Protein AF-A0A431M8S5-F1 (afdb_monomer_lite)

pLDDT: mean 89.61, std 10.54, range [41.19, 98.5]

Secondary structure (DSSP, 8-state):
--EEEEEEBSSHHHHHHHHHHHHHH-TTEE---EEEEEEEESS----------EEEEEEEEEEEETTTTEEEEEEEEE-TTGGGT-B-TT--S----EEEEEESS-HHHHHHHHHHHTTS---S-EEB---EEPPPPEEGGG-HHHHHTHHHHHHHHTS---HHHHHHS-HHHHHHHHHHHHHHHIIIII---

Foldseek 3Di:
DFWWKWWAFPPPLVQLLLQLLLCLLPVQWGFTWTWTQDIRDPDDDDDPDQDKWKKWFPFKDFDDDPVVLWLWIWGWIDTPPSVVRHYYPVDPDDDTTTGTSDTDNDNVLSVLLRVLLRVADPGFITMIGIIDITDDIDGSVVPPPCVVCQVSLCVQQVHRDDSVNSVPDDSVVSSVSNSSSSVSCRVPTVPDD

Radius of gyration: 16.21 Å; chains: 1; bounding box: 46×35×42 Å

Structure (mmCIF, N/CA/C/O backbone):
data_AF-A0A431M8S5-F1
#
_entry.id   AF-A0A431M8S5-F1
#
loop_
_atom_site.group_PDB
_atom_site.id
_atom_site.type_symbol
_atom_site.label_atom_id
_atom_site.label_alt_id
_atom_site.label_comp_id
_atom_site.label_asym_id
_atom_site.label_entity_id
_atom_site.label_seq_id
_atom_site.pdbx_PDB_ins_code
_atom_site.Cartn_x
_atom_site.Cartn_y
_atom_site.Cartn_z
_atom_site.occupancy
_atom_site.B_iso_or_equiv
_atom_site.auth_seq_id
_atom_site.auth_comp_id
_atom_site.auth_asym_id
_atom_site.auth_atom_id
_atom_site.pdbx_PDB_model_num
ATOM 1 N N . MET A 1 1 ? 23.483 3.064 -2.929 1.00 72.06 1 MET A N 1
ATOM 2 C CA . MET A 1 1 ? 22.010 3.184 -2.830 1.00 72.06 1 MET A CA 1
ATOM 3 C C . MET A 1 1 ? 21.397 2.078 -3.677 1.00 72.06 1 MET A C 1
ATOM 5 O O . MET A 1 1 ? 21.967 1.792 -4.720 1.00 72.06 1 MET A O 1
ATOM 9 N N . ARG A 1 2 ? 20.329 1.410 -3.225 1.00 87.31 2 ARG A N 1
ATOM 10 C CA . ARG A 1 2 ? 19.612 0.412 -4.040 1.00 87.31 2 ARG A CA 1
ATOM 11 C C . ARG A 1 2 ? 18.381 1.080 -4.640 1.00 87.31 2 ARG A C 1
ATOM 13 O O . ARG A 1 2 ? 17.568 1.605 -3.886 1.00 87.31 2 ARG A O 1
ATOM 20 N N . ILE A 1 3 ? 18.276 1.066 -5.961 1.00 90.25 3 ILE A N 1
ATOM 21 C CA . ILE A 1 3 ? 17.199 1.713 -6.711 1.00 90.25 3 ILE A CA 1
ATOM 22 C C . ILE A 1 3 ? 16.188 0.651 -7.125 1.00 90.25 3 ILE A C 1
ATOM 24 O O . ILE A 1 3 ? 16.559 -0.426 -7.596 1.00 90.25 3 ILE A O 1
ATOM 28 N N . PHE A 1 4 ? 14.910 0.955 -6.941 1.00 92.88 4 PHE A N 1
ATOM 29 C CA . PHE A 1 4 ? 13.805 0.087 -7.323 1.00 92.88 4 PHE A CA 1
ATOM 30 C C . PHE A 1 4 ? 12.861 0.848 -8.237 1.00 92.88 4 PHE A C 1
ATOM 32 O O . PHE A 1 4 ? 12.695 2.055 -8.092 1.00 92.88 4 PHE A O 1
ATOM 39 N N . TYR A 1 5 ? 12.206 0.121 -9.134 1.00 94.19 5 TYR A N 1
ATOM 40 C CA . TYR A 1 5 ? 11.165 0.668 -9.993 1.00 94.19 5 TYR A CA 1
ATOM 41 C C . TYR A 1 5 ? 9.856 -0.059 -9.743 1.00 94.19 5 TYR A C 1
ATOM 43 O O . TYR A 1 5 ? 9.836 -1.270 -9.482 1.00 94.19 5 TYR A O 1
ATOM 51 N N . GLY A 1 6 ? 8.768 0.694 -9.793 1.00 95.56 6 GLY A N 1
ATOM 52 C CA . GLY A 1 6 ? 7.461 0.216 -9.398 1.00 95.56 6 GLY A CA 1
ATOM 53 C C . GLY A 1 6 ? 6.325 0.927 -10.105 1.00 95.56 6 GLY A C 1
ATOM 54 O O . GLY A 1 6 ? 6.521 1.884 -10.850 1.00 95.56 6 GLY A O 1
ATOM 55 N N . LEU A 1 7 ? 5.134 0.414 -9.839 1.00 96.69 7 LEU A N 1
ATOM 56 C CA . LEU A 1 7 ? 3.869 0.958 -10.299 1.00 96.69 7 LEU A CA 1
ATOM 57 C C . LEU A 1 7 ? 3.123 1.535 -9.095 1.00 96.69 7 LEU A C 1
ATOM 59 O O . LEU A 1 7 ? 2.991 0.846 -8.076 1.00 96.69 7 LEU A O 1
ATOM 63 N N . TYR A 1 8 ? 2.625 2.763 -9.214 1.00 96.25 8 TYR A N 1
ATOM 64 C CA . TYR A 1 8 ? 1.681 3.342 -8.258 1.00 96.25 8 TYR A CA 1
ATOM 65 C C . TYR A 1 8 ? 0.246 3.176 -8.757 1.00 96.25 8 TYR A C 1
ATOM 67 O O . TYR A 1 8 ? 0.003 2.883 -9.928 1.00 96.25 8 TYR A O 1
ATOM 75 N N . VAL A 1 9 ? -0.716 3.377 -7.860 1.00 96.88 9 VAL A N 1
ATOM 76 C CA . VAL A 1 9 ? -2.133 3.497 -8.215 1.00 96.88 9 VAL A CA 1
ATOM 77 C C . VAL A 1 9 ? -2.374 4.871 -8.843 1.00 96.88 9 VAL A C 1
ATOM 79 O O . VAL A 1 9 ? -1.973 5.880 -8.268 1.00 96.88 9 VAL A O 1
ATOM 82 N N . GLN A 1 10 ? -3.022 4.917 -10.010 1.00 96.69 10 GLN A N 1
ATOM 83 C CA . GLN A 1 10 ? -3.285 6.173 -10.722 1.00 96.69 10 GLN A CA 1
ATOM 84 C C . GLN A 1 10 ? -4.398 7.003 -10.068 1.00 96.69 10 GLN A C 1
ATOM 86 O O . GLN A 1 10 ? -4.308 8.225 -10.028 1.00 96.69 10 GLN A O 1
ATOM 91 N N . ASN A 1 11 ? -5.458 6.358 -9.565 1.00 96.31 11 ASN A N 1
ATOM 92 C CA . ASN A 1 11 ? -6.542 7.064 -8.883 1.00 96.31 11 ASN A CA 1
ATOM 93 C C . ASN A 1 11 ? -6.028 7.647 -7.559 1.00 96.31 11 ASN A C 1
ATOM 95 O O . ASN A 1 11 ? -5.704 6.894 -6.643 1.00 96.31 11 ASN A O 1
ATOM 99 N N . GLU A 1 12 ? -5.976 8.974 -7.454 1.00 93.94 12 GLU A N 1
ATOM 100 C CA . GLU A 1 12 ? -5.363 9.669 -6.316 1.00 93.94 12 GLU A CA 1
ATOM 101 C C . GLU A 1 12 ? -6.030 9.333 -4.981 1.00 93.94 12 GLU A C 1
ATOM 103 O O . GLU A 1 12 ? -5.341 9.097 -3.991 1.00 93.94 12 GLU A O 1
ATOM 108 N N . LYS A 1 13 ? -7.363 9.236 -4.951 1.00 95.25 13 LYS A N 1
ATOM 109 C CA . LYS A 1 13 ? -8.110 8.955 -3.718 1.00 95.25 13 LYS A CA 1
ATOM 110 C C . LYS A 1 13 ? -7.890 7.522 -3.231 1.00 95.25 13 LYS A C 1
ATOM 112 O O . LYS A 1 13 ? -7.713 7.292 -2.037 1.00 95.25 13 LYS A O 1
ATOM 117 N N . LEU A 1 14 ? -7.844 6.561 -4.153 1.00 96.81 14 LEU A N 1
ATOM 118 C CA . LEU A 1 14 ? -7.507 5.173 -3.841 1.00 96.81 14 LEU A CA 1
ATOM 119 C C . LEU A 1 14 ? -6.034 5.024 -3.434 1.00 96.81 14 LEU A C 1
ATOM 121 O O . LEU A 1 14 ? -5.730 4.309 -2.481 1.00 96.81 14 LEU A O 1
ATOM 125 N N . ALA A 1 15 ? -5.125 5.717 -4.126 1.00 95.56 15 ALA A N 1
ATOM 126 C CA . ALA A 1 15 ? -3.710 5.747 -3.775 1.00 95.56 15 ALA A CA 1
ATOM 127 C C . ALA A 1 15 ? -3.518 6.290 -2.352 1.00 95.56 15 ALA A C 1
ATOM 129 O O . ALA A 1 15 ? -2.866 5.641 -1.538 1.00 95.56 15 ALA A O 1
ATOM 130 N N . ALA A 1 16 ? -4.175 7.405 -2.021 1.00 94.50 16 ALA A N 1
ATOM 131 C CA . ALA A 1 16 ? -4.172 7.980 -0.682 1.00 94.50 16 ALA A CA 1
ATOM 132 C C . ALA A 1 16 ? -4.730 7.002 0.367 1.00 94.50 16 ALA A C 1
ATOM 134 O O . ALA A 1 16 ? -4.147 6.853 1.438 1.00 94.50 16 ALA A O 1
ATOM 135 N N . ALA A 1 17 ? -5.808 6.272 0.065 1.00 96.81 17 ALA A N 1
ATOM 136 C CA . ALA A 1 17 ? -6.324 5.246 0.971 1.00 96.81 17 ALA A CA 1
ATOM 137 C C . ALA A 1 17 ? -5.286 4.138 1.241 1.00 96.81 17 ALA A C 1
ATOM 139 O O . ALA A 1 17 ? -5.078 3.738 2.387 1.00 96.81 17 ALA A O 1
ATOM 140 N N . PHE A 1 18 ? -4.581 3.666 0.211 1.00 96.94 18 PHE A N 1
ATOM 141 C CA . PHE A 1 18 ? -3.541 2.643 0.366 1.00 96.94 18 PHE A CA 1
ATOM 142 C C . PHE A 1 18 ? -2.313 3.166 1.126 1.00 96.94 18 PHE A C 1
ATOM 144 O O . PHE A 1 18 ? -1.761 2.457 1.975 1.00 96.94 18 PHE A O 1
ATOM 151 N N . ASP A 1 19 ? -1.910 4.408 0.860 1.00 94.12 19 ASP A N 1
ATOM 152 C CA . ASP A 1 19 ? -0.836 5.107 1.569 1.00 94.12 19 ASP A CA 1
ATOM 153 C C . ASP A 1 19 ? -1.177 5.257 3.055 1.00 94.12 19 ASP A C 1
ATOM 155 O O . ASP A 1 19 ? -0.345 4.988 3.927 1.00 94.12 19 ASP A O 1
ATOM 159 N N . LEU A 1 20 ? -2.431 5.594 3.354 1.00 94.19 20 LEU A N 1
ATOM 160 C CA . LEU A 1 20 ? -2.928 5.746 4.712 1.00 94.19 20 LEU A CA 1
ATOM 161 C C . LEU A 1 20 ? -2.966 4.414 5.469 1.00 94.19 20 LEU A C 1
ATOM 163 O O . LEU A 1 20 ? -2.531 4.369 6.618 1.00 94.19 20 LEU A O 1
ATOM 167 N N . ILE A 1 21 ? -3.393 3.310 4.840 1.00 96.62 21 ILE A N 1
ATOM 168 C CA . ILE A 1 21 ? -3.311 1.969 5.455 1.00 96.62 21 ILE A CA 1
ATOM 169 C C . ILE A 1 21 ? -1.861 1.645 5.831 1.00 96.62 21 ILE A C 1
ATOM 171 O O . ILE A 1 21 ? -1.600 1.207 6.955 1.00 96.62 21 ILE A O 1
ATOM 175 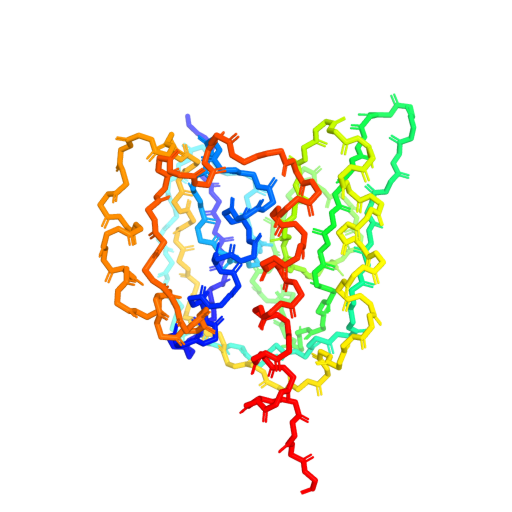N N . ARG A 1 22 ? -0.909 1.896 4.921 1.00 94.25 22 ARG A N 1
ATOM 176 C CA . ARG A 1 22 ? 0.525 1.690 5.187 1.00 94.25 22 ARG A CA 1
ATOM 177 C C . ARG A 1 22 ? 1.010 2.529 6.356 1.00 94.25 22 ARG A C 1
ATOM 179 O O . ARG A 1 22 ? 1.675 2.008 7.250 1.00 94.25 22 ARG A O 1
ATOM 186 N N . PHE A 1 23 ? 0.660 3.810 6.365 1.00 92.00 23 PHE A N 1
ATOM 187 C CA . PHE A 1 23 ? 1.060 4.733 7.416 1.00 92.00 23 PHE A CA 1
ATOM 188 C C . PHE A 1 23 ? 0.484 4.339 8.785 1.00 92.00 23 PHE A C 1
ATOM 190 O O . PHE A 1 23 ? 1.205 4.304 9.778 1.00 92.00 23 PHE A O 1
ATOM 197 N N . LEU A 1 24 ? -0.795 3.962 8.850 1.00 93.94 24 LEU A N 1
ATOM 198 C CA . LEU A 1 24 ? -1.428 3.489 10.085 1.00 93.94 24 LEU A CA 1
ATOM 199 C C . LEU A 1 24 ? -0.803 2.178 10.589 1.00 93.94 24 LEU A C 1
ATOM 201 O O . LEU A 1 24 ? -0.707 1.956 11.801 1.00 93.94 24 LEU A O 1
ATOM 205 N N . ALA A 1 25 ? -0.348 1.310 9.684 1.00 94.38 25 ALA A N 1
ATOM 206 C CA . ALA A 1 25 ? 0.353 0.089 10.053 1.00 94.38 25 ALA A CA 1
ATOM 207 C C . ALA A 1 25 ? 1.774 0.380 10.576 1.00 94.38 25 ALA A C 1
ATOM 209 O O . ALA A 1 25 ? 2.172 -0.154 11.615 1.00 94.38 25 ALA A O 1
ATOM 210 N N . GLU A 1 26 ? 2.528 1.270 9.931 1.00 90.19 26 GLU A N 1
ATOM 211 C CA . GLU A 1 26 ? 3.920 1.578 10.275 1.00 90.19 26 GLU A CA 1
ATOM 212 C C . GLU A 1 26 ? 4.196 3.098 10.298 1.00 90.19 26 GLU A C 1
ATOM 214 O O . GLU A 1 26 ? 4.878 3.620 9.421 1.00 90.19 26 GLU A O 1
ATOM 219 N N . PRO A 1 27 ? 3.751 3.840 11.330 1.00 88.88 27 PRO A N 1
ATOM 220 C CA . PRO A 1 27 ? 3.763 5.307 11.301 1.00 88.88 27 PRO A CA 1
ATOM 221 C C . PRO A 1 27 ? 5.138 5.944 11.493 1.00 88.88 27 PRO A C 1
ATOM 223 O O . PRO A 1 27 ? 5.249 7.161 11.473 1.00 88.88 27 PRO A O 1
ATOM 226 N N . ASN A 1 28 ? 6.190 5.150 11.697 1.00 83.12 28 ASN A N 1
ATOM 227 C CA . ASN A 1 28 ? 7.560 5.660 11.787 1.00 83.12 28 ASN A CA 1
ATOM 228 C C . ASN A 1 28 ? 8.181 5.898 10.407 1.00 83.12 28 ASN A C 1
ATOM 230 O O . ASN A 1 28 ? 9.173 6.622 10.292 1.00 83.12 28 ASN A O 1
ATOM 234 N N . PHE A 1 29 ? 7.606 5.298 9.365 1.00 78.19 29 PHE A N 1
ATOM 235 C CA . PHE A 1 29 ? 8.104 5.384 8.005 1.00 78.19 29 PHE A CA 1
ATOM 236 C C . PHE A 1 29 ? 6.966 5.739 7.064 1.00 78.19 29 PHE A C 1
ATOM 238 O O . PHE A 1 29 ? 5.860 5.219 7.179 1.00 78.19 29 PHE A O 1
ATOM 245 N N . PHE A 1 30 ? 7.258 6.590 6.089 1.00 80.62 30 PHE A N 1
ATOM 246 C CA . PHE A 1 30 ? 6.341 6.822 4.989 1.00 80.62 30 PHE A CA 1
ATOM 247 C C . PHE A 1 30 ? 6.979 6.380 3.683 1.00 80.62 30 PHE A C 1
ATOM 249 O O . PHE A 1 30 ? 8.155 6.632 3.407 1.00 80.62 30 PHE A O 1
ATOM 256 N N . ARG A 1 31 ? 6.182 5.660 2.900 1.00 84.62 31 ARG A N 1
ATOM 257 C CA . ARG A 1 31 ? 6.475 5.298 1.520 1.00 84.62 31 ARG A CA 1
ATOM 258 C C . ARG A 1 31 ? 5.152 4.955 0.868 1.00 84.62 31 ARG A C 1
ATOM 260 O O . ARG A 1 31 ? 4.478 4.042 1.362 1.00 84.62 31 ARG A O 1
ATOM 267 N N . ARG A 1 32 ? 4.836 5.635 -0.233 1.00 90.94 32 ARG A N 1
ATOM 268 C CA . ARG A 1 32 ? 3.627 5.369 -1.013 1.00 90.94 32 ARG A CA 1
ATOM 269 C C . ARG A 1 32 ? 3.480 3.886 -1.341 1.00 90.94 32 ARG A C 1
ATOM 271 O O . ARG A 1 32 ? 4.468 3.175 -1.554 1.00 90.94 32 ARG A O 1
ATOM 278 N N . ALA A 1 33 ? 2.252 3.409 -1.338 1.00 94.75 33 ALA A N 1
ATOM 279 C CA . ALA A 1 33 ? 1.839 2.080 -1.716 1.00 94.75 33 ALA A CA 1
ATOM 280 C C . ALA A 1 33 ? 2.133 1.860 -3.197 1.00 94.75 33 ALA A C 1
ATOM 282 O O . ALA A 1 33 ? 1.683 2.605 -4.062 1.00 94.75 33 ALA A O 1
ATOM 283 N N . HIS A 1 34 ? 2.912 0.829 -3.489 1.00 96.75 34 HIS A N 1
ATOM 284 C CA . HIS A 1 34 ? 3.369 0.537 -4.838 1.00 96.75 34 HIS A CA 1
ATOM 285 C C . HIS A 1 34 ? 3.525 -0.962 -5.027 1.00 96.75 34 HIS A C 1
ATOM 287 O O . HIS A 1 34 ? 3.654 -1.724 -4.064 1.00 96.75 34 HIS A O 1
ATOM 293 N N . ILE A 1 35 ? 3.597 -1.359 -6.291 1.00 97.06 35 ILE A N 1
ATOM 294 C CA . ILE A 1 35 ? 4.031 -2.684 -6.709 1.00 97.06 35 ILE A CA 1
ATOM 295 C C . ILE A 1 35 ? 5.465 -2.545 -7.188 1.00 97.06 35 ILE A C 1
ATOM 297 O O . ILE A 1 35 ? 5.724 -1.902 -8.200 1.00 97.06 35 ILE A O 1
ATOM 301 N N . THR A 1 36 ? 6.421 -3.131 -6.468 1.00 95.31 36 THR A N 1
ATOM 302 C CA . THR A 1 36 ? 7.806 -3.173 -6.957 1.00 95.31 36 THR A CA 1
ATOM 303 C C . THR A 1 36 ? 7.876 -4.169 -8.108 1.00 95.31 36 THR A C 1
ATOM 305 O O . THR A 1 36 ? 7.539 -5.338 -7.912 1.00 95.31 36 THR A O 1
ATOM 308 N N . VAL A 1 37 ? 8.354 -3.743 -9.276 1.00 94.19 37 VAL A N 1
ATOM 309 C CA . VAL A 1 37 ? 8.485 -4.604 -10.466 1.00 94.19 37 VAL A CA 1
ATOM 310 C C . VAL A 1 37 ? 9.939 -4.880 -10.828 1.00 94.19 37 VAL A C 1
ATOM 312 O O . VAL A 1 37 ? 10.238 -5.961 -11.335 1.00 94.19 37 VAL A O 1
ATOM 315 N N . ARG A 1 38 ? 10.863 -3.958 -10.511 1.00 92.56 38 ARG A N 1
ATOM 316 C CA . ARG A 1 38 ? 12.287 -4.136 -10.816 1.00 92.56 38 ARG A CA 1
ATOM 317 C C . ARG A 1 38 ? 13.236 -3.664 -9.730 1.00 92.56 38 ARG A C 1
ATOM 319 O O . ARG A 1 38 ? 12.943 -2.713 -9.006 1.00 92.56 38 ARG A O 1
ATOM 326 N N . GLY A 1 39 ? 14.415 -4.273 -9.725 1.00 91.50 39 GLY A N 1
ATOM 327 C CA . GLY A 1 39 ? 15.537 -3.939 -8.857 1.00 91.50 39 GLY A CA 1
ATOM 328 C C . GLY A 1 39 ? 15.891 -5.077 -7.893 1.00 91.50 39 GLY A C 1
ATOM 329 O O . GLY A 1 39 ? 15.251 -6.130 -7.923 1.00 91.50 39 GLY A O 1
ATOM 330 N N . PRO A 1 40 ? 16.888 -4.860 -7.024 1.00 92.06 40 PRO A N 1
ATOM 331 C CA . PRO A 1 40 ? 17.626 -3.604 -6.857 1.00 92.06 40 PRO A CA 1
ATOM 332 C C . PRO A 1 40 ? 18.619 -3.314 -7.996 1.00 92.06 40 PRO A C 1
ATOM 334 O O . PRO A 1 40 ? 19.248 -4.221 -8.526 1.00 92.06 40 PRO A O 1
ATOM 337 N N . TYR A 1 41 ? 18.805 -2.033 -8.323 1.00 90.44 41 TYR A N 1
ATOM 338 C CA . TYR A 1 41 ? 19.882 -1.539 -9.190 1.00 90.44 41 TYR A CA 1
ATOM 339 C C . TYR A 1 41 ? 20.860 -0.663 -8.409 1.00 90.44 41 TYR A C 1
ATOM 341 O O . TYR A 1 41 ? 20.493 -0.041 -7.408 1.00 90.44 41 TYR A O 1
ATOM 349 N N . THR A 1 42 ? 22.107 -0.602 -8.872 1.00 90.06 42 THR A N 1
ATOM 350 C CA . THR A 1 42 ? 23.143 0.292 -8.331 1.00 90.06 42 THR A CA 1
ATOM 351 C C . THR A 1 42 ? 23.152 1.659 -9.011 1.00 90.06 42 THR A C 1
ATOM 353 O O . THR A 1 42 ? 23.568 2.635 -8.388 1.00 90.06 42 THR A O 1
ATOM 356 N N . THR A 1 43 ? 22.664 1.742 -10.251 1.00 88.69 43 THR A N 1
ATOM 357 C CA . THR A 1 43 ? 22.549 2.967 -11.050 1.00 88.69 43 THR A CA 1
ATOM 358 C C . THR A 1 43 ? 21.114 3.166 -11.550 1.00 88.69 43 THR A C 1
ATOM 360 O O . THR A 1 43 ? 20.418 2.176 -11.804 1.00 88.69 43 THR A O 1
ATOM 363 N N . PRO A 1 44 ? 20.641 4.422 -11.685 1.00 87.69 44 PRO A N 1
ATOM 364 C CA . PRO A 1 44 ? 19.349 4.695 -12.298 1.00 87.69 44 PRO A CA 1
ATOM 365 C C . PRO A 1 44 ? 19.317 4.189 -13.741 1.00 87.69 44 PRO A C 1
ATOM 367 O O . PRO A 1 44 ? 20.297 4.295 -14.478 1.00 87.69 44 PRO A O 1
ATOM 370 N N . LEU A 1 45 ? 18.173 3.656 -14.144 1.00 86.81 45 LEU A N 1
ATOM 371 C CA . LEU A 1 45 ? 17.889 3.248 -15.509 1.00 86.81 45 LEU A CA 1
ATOM 372 C C . LEU A 1 45 ? 17.090 4.340 -16.214 1.00 86.81 45 LEU A C 1
ATOM 374 O O . LEU A 1 45 ? 16.147 4.890 -15.651 1.00 86.81 45 LEU A O 1
ATOM 378 N N . THR A 1 46 ? 17.418 4.597 -17.477 1.00 84.56 46 THR A N 1
ATOM 379 C CA . THR A 1 46 ? 16.555 5.377 -18.364 1.00 84.56 46 THR A CA 1
ATOM 380 C C . THR A 1 46 ? 15.349 4.520 -18.731 1.00 84.56 46 THR A C 1
ATOM 382 O O . THR A 1 46 ? 15.477 3.527 -19.449 1.00 84.56 46 THR A O 1
ATOM 385 N N . ILE A 1 47 ? 14.179 4.863 -18.197 1.00 79.75 47 ILE A N 1
ATOM 386 C CA . ILE A 1 47 ? 12.929 4.165 -18.497 1.00 79.75 47 ILE A CA 1
ATOM 387 C C 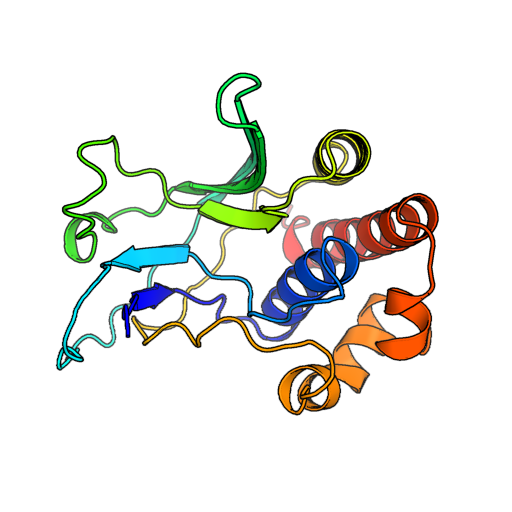. ILE A 1 47 ? 12.155 4.990 -19.515 1.00 79.75 47 ILE A C 1
ATOM 389 O O . IL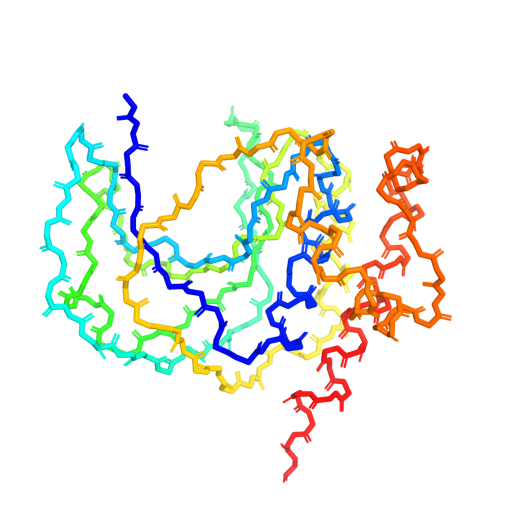E A 1 47 ? 11.582 6.016 -19.181 1.00 79.75 47 ILE A O 1
ATOM 393 N N . ASN A 1 48 ? 12.135 4.514 -20.758 1.00 68.62 48 ASN A N 1
ATOM 394 C CA . ASN A 1 48 ? 11.357 5.102 -21.849 1.00 68.62 48 ASN A CA 1
ATOM 395 C C . ASN A 1 48 ? 10.050 4.325 -22.048 1.00 68.62 48 ASN A C 1
ATOM 397 O O . ASN A 1 48 ? 9.757 3.878 -23.154 1.00 68.62 48 ASN A O 1
ATOM 401 N N . SER A 1 49 ? 9.312 4.073 -20.967 1.00 72.81 49 SER A N 1
ATOM 402 C CA . SER A 1 49 ? 8.049 3.343 -21.039 1.00 72.81 49 SER A CA 1
ATOM 403 C C . SER A 1 49 ? 6.939 4.156 -20.398 1.00 72.81 49 SER A C 1
ATOM 405 O O . SER A 1 49 ? 6.910 4.304 -19.182 1.00 72.81 49 SER A O 1
ATOM 407 N N . SER A 1 50 ? 6.014 4.623 -21.235 1.00 85.81 50 SER A N 1
ATOM 408 C CA . SER A 1 50 ? 4.718 5.174 -20.828 1.00 85.81 50 SER A CA 1
ATOM 409 C C . SER A 1 50 ? 3.663 4.071 -20.654 1.00 85.81 50 SER A C 1
ATOM 411 O O . SER A 1 50 ? 2.460 4.328 -20.720 1.00 85.81 50 SER A O 1
ATOM 413 N N . GLU A 1 51 ? 4.097 2.812 -20.546 1.00 90.19 51 GLU A N 1
ATOM 414 C CA . GLU A 1 51 ? 3.206 1.669 -20.403 1.00 90.19 51 GLU A CA 1
ATOM 415 C C . GLU A 1 51 ? 2.538 1.699 -19.029 1.00 90.19 51 GLU A C 1
ATOM 417 O O . GLU A 1 51 ? 3.193 1.818 -17.993 1.00 90.19 51 GLU A O 1
ATOM 422 N N . THR A 1 52 ? 1.217 1.561 -19.035 1.00 96.06 52 THR A N 1
ATOM 423 C CA . THR A 1 52 ? 0.398 1.433 -17.833 1.00 96.06 52 THR A CA 1
ATOM 424 C C . THR A 1 52 ? -0.279 0.070 -17.841 1.00 96.06 52 THR A C 1
ATOM 426 O O . THR A 1 52 ? -0.476 -0.539 -18.895 1.00 96.06 52 THR A O 1
ATOM 429 N N . PHE A 1 53 ? -0.639 -0.418 -16.660 1.00 97.38 53 PHE A N 1
ATOM 430 C CA . PHE A 1 53 ? -1.198 -1.747 -16.483 1.00 97.38 53 PHE A CA 1
ATOM 431 C C . PHE A 1 53 ? -2.514 -1.676 -15.721 1.00 97.38 53 PHE A C 1
ATOM 433 O O . PHE A 1 53 ? -2.666 -0.901 -14.774 1.00 97.38 53 PHE A O 1
ATOM 440 N N . THR A 1 54 ? -3.443 -2.554 -16.083 1.00 98.19 54 THR A N 1
ATOM 441 C CA . THR A 1 54 ? -4.588 -2.849 -15.226 1.00 98.19 54 THR A CA 1
ATOM 442 C C . THR A 1 54 ? -4.165 -3.873 -14.178 1.00 98.19 54 THR A C 1
ATOM 444 O O . THR A 1 54 ? -3.755 -4.991 -14.492 1.00 98.19 54 THR A O 1
ATOM 447 N N . ILE A 1 55 ? -4.255 -3.472 -12.919 1.00 98.25 55 ILE A N 1
ATOM 448 C CA . ILE A 1 55 ? -3.999 -4.283 -11.739 1.00 98.25 55 ILE A CA 1
ATOM 449 C C . ILE A 1 55 ? -5.326 -4.914 -11.315 1.00 98.25 55 ILE A C 1
ATOM 451 O O . ILE A 1 55 ? -6.314 -4.212 -11.106 1.00 98.25 55 ILE A O 1
ATOM 455 N N . TYR A 1 56 ? -5.331 -6.235 -11.145 1.00 97.75 56 TYR A N 1
ATOM 456 C CA . TYR A 1 56 ? -6.457 -7.005 -10.623 1.00 97.75 56 TYR A CA 1
ATOM 457 C C . TYR A 1 56 ? -6.110 -7.546 -9.234 1.00 97.75 56 TYR A C 1
ATOM 459 O O . TYR A 1 56 ? -5.503 -8.616 -9.122 1.00 97.75 56 TYR A O 1
ATOM 467 N N . PRO A 1 57 ? -6.467 -6.836 -8.157 1.00 97.25 57 PRO A N 1
ATOM 468 C CA . PRO A 1 57 ? -6.388 -7.369 -6.811 1.00 97.25 57 PRO A CA 1
ATOM 469 C C . PRO A 1 57 ? -7.132 -8.703 -6.671 1.00 97.25 57 PRO A C 1
ATOM 471 O O . PRO A 1 57 ? -8.210 -8.908 -7.229 1.00 97.25 57 PRO A O 1
ATOM 474 N N . LYS A 1 58 ? -6.555 -9.611 -5.888 1.00 97.06 58 LYS A N 1
ATOM 475 C CA . LYS A 1 58 ? -7.072 -10.961 -5.609 1.00 97.06 58 LYS A CA 1
ATOM 476 C C . LYS A 1 58 ? -7.379 -11.183 -4.130 1.00 97.06 58 LYS A C 1
ATOM 478 O O . LYS A 1 58 ? -7.623 -12.314 -3.722 1.00 97.06 58 LYS A O 1
ATOM 483 N N . GLY A 1 59 ? -7.354 -10.112 -3.339 1.00 96.62 59 GLY A N 1
ATOM 484 C CA . GLY A 1 59 ? -7.560 -10.144 -1.896 1.00 96.62 59 GLY A CA 1
ATOM 485 C C . GLY A 1 59 ? -6.274 -9.973 -1.090 1.00 96.62 59 GLY A C 1
ATOM 486 O O . GLY A 1 59 ? -5.171 -9.842 -1.628 1.00 96.62 59 GLY A O 1
ATOM 487 N N . ILE A 1 60 ? -6.450 -9.928 0.226 1.00 98.25 60 ILE A N 1
ATOM 488 C CA . ILE A 1 60 ? -5.382 -9.682 1.194 1.00 98.25 60 ILE A CA 1
ATOM 489 C C . ILE A 1 60 ? -4.716 -11.001 1.567 1.00 98.25 60 ILE A C 1
ATOM 491 O O . ILE A 1 60 ? -5.388 -11.975 1.916 1.00 98.25 60 ILE A O 1
ATOM 495 N N . ASP A 1 61 ? -3.390 -11.001 1.529 1.00 97.81 61 ASP A N 1
ATOM 496 C CA . ASP A 1 61 ? -2.546 -12.160 1.791 1.00 97.81 61 ASP A CA 1
ATOM 497 C C . ASP A 1 61 ? -1.324 -11.737 2.637 1.00 97.81 61 ASP A C 1
ATOM 499 O O . ASP A 1 61 ? -1.169 -10.567 3.019 1.00 97.81 61 ASP A O 1
ATOM 503 N N . SER A 1 62 ? -0.477 -12.697 2.999 1.00 97.19 62 SER A N 1
ATOM 504 C CA . SER A 1 62 ? 0.656 -12.467 3.894 1.00 97.19 62 SER A CA 1
ATOM 505 C C . SER A 1 62 ? 1.859 -13.359 3.602 1.00 97.19 62 SER A C 1
ATOM 507 O O . SER A 1 62 ? 1.720 -14.492 3.151 1.00 97.19 62 SER A O 1
ATOM 509 N N . PHE A 1 63 ? 3.054 -12.854 3.916 1.00 93.88 63 PHE A N 1
ATOM 510 C CA . PHE A 1 63 ? 4.279 -13.647 3.999 1.00 93.88 63 PHE A CA 1
ATOM 511 C C . PHE A 1 63 ? 4.692 -13.701 5.463 1.00 93.88 63 PHE A C 1
ATOM 513 O O . PHE A 1 63 ? 5.325 -12.778 5.983 1.00 93.88 63 PHE A O 1
ATOM 520 N N . PHE A 1 64 ? 4.257 -14.759 6.147 1.00 92.94 64 PHE A N 1
ATOM 521 C CA . PHE A 1 64 ? 4.587 -15.001 7.545 1.00 92.94 64 PHE A CA 1
ATOM 522 C C . PHE A 1 64 ? 5.610 -16.124 7.651 1.00 92.94 64 PHE A C 1
ATOM 524 O O . PHE A 1 64 ? 5.269 -17.296 7.512 1.00 92.94 64 PHE A O 1
ATOM 531 N N . ASP A 1 65 ? 6.852 -15.757 7.953 1.00 84.31 65 ASP A N 1
ATOM 532 C CA . ASP A 1 65 ? 7.931 -16.704 8.219 1.00 84.31 65 ASP A CA 1
ATOM 533 C C . ASP A 1 65 ? 8.453 -16.489 9.642 1.00 84.31 65 ASP A C 1
ATOM 535 O O . ASP A 1 65 ? 8.987 -15.433 9.993 1.00 84.31 65 ASP A O 1
ATOM 539 N N . VAL A 1 66 ? 8.276 -17.507 10.486 1.00 76.00 66 VAL A N 1
ATOM 540 C CA . VAL A 1 66 ? 8.708 -17.480 11.890 1.00 76.00 66 VAL A CA 1
ATOM 541 C C . VAL A 1 66 ? 10.233 -17.503 12.005 1.00 76.00 66 VAL A C 1
ATOM 543 O O . VAL A 1 66 ? 10.786 -16.866 12.901 1.00 76.00 66 VAL A O 1
ATOM 546 N N . THR A 1 67 ? 10.916 -18.201 11.098 1.00 79.38 67 THR A N 1
ATOM 547 C CA . THR A 1 67 ? 12.377 -18.337 11.093 1.00 79.38 67 THR A CA 1
ATOM 548 C C . THR A 1 67 ? 13.050 -17.046 10.640 1.00 79.38 67 THR A C 1
ATOM 550 O O . THR A 1 67 ? 14.020 -16.608 11.257 1.00 79.38 67 THR A O 1
ATOM 553 N N . GLN A 1 68 ? 12.475 -16.377 9.637 1.00 77.12 68 GLN A N 1
ATOM 554 C CA . GLN A 1 68 ? 12.988 -15.112 9.102 1.00 77.12 68 GLN A CA 1
ATOM 555 C C . GLN A 1 68 ? 12.403 -13.873 9.795 1.00 77.12 68 GLN A C 1
ATOM 557 O O . GLN A 1 68 ? 12.769 -12.748 9.459 1.00 77.12 68 GLN A O 1
ATOM 562 N N . ARG A 1 69 ? 11.509 -14.062 10.781 1.00 83.25 69 ARG A N 1
ATOM 563 C CA . ARG A 1 69 ? 10.753 -12.984 11.450 1.00 83.25 69 ARG A CA 1
ATOM 564 C C . ARG A 1 69 ? 10.062 -12.054 10.446 1.00 83.25 69 ARG A C 1
ATOM 566 O O . ARG A 1 69 ? 9.993 -10.842 10.652 1.00 83.25 69 ARG A O 1
ATOM 573 N N . GLN A 1 70 ? 9.578 -12.635 9.353 1.00 88.56 70 GLN A N 1
ATOM 574 C CA . GLN A 1 70 ? 8.865 -11.922 8.308 1.00 88.56 70 GLN A CA 1
ATOM 575 C C . GLN A 1 70 ? 7.386 -11.854 8.681 1.00 88.56 70 GLN A C 1
ATOM 577 O O . GLN A 1 70 ? 6.755 -12.881 8.944 1.00 88.56 70 GLN A O 1
ATOM 582 N N . HIS A 1 71 ? 6.835 -10.643 8.721 1.00 94.62 71 HIS A N 1
ATOM 583 C CA . HIS A 1 71 ? 5.429 -10.400 9.032 1.00 94.62 71 HIS A CA 1
ATOM 584 C C . HIS A 1 71 ? 4.805 -9.455 8.005 1.00 94.62 71 HIS A C 1
ATOM 586 O O . HIS A 1 71 ? 4.211 -8.440 8.359 1.00 94.62 71 HIS A O 1
ATOM 592 N N . THR A 1 72 ? 4.968 -9.770 6.722 1.00 96.00 72 THR A N 1
ATOM 593 C CA . THR A 1 72 ? 4.491 -8.910 5.638 1.00 96.00 72 THR A CA 1
ATOM 594 C C . THR A 1 72 ? 2.999 -9.149 5.391 1.00 96.00 72 THR A C 1
ATOM 596 O O . THR A 1 72 ? 2.579 -10.292 5.223 1.00 96.00 72 THR A O 1
ATOM 599 N N . VAL A 1 73 ? 2.200 -8.081 5.331 1.00 98.19 73 VAL A N 1
ATOM 600 C CA . VAL A 1 73 ? 0.785 -8.104 4.912 1.00 98.19 73 VAL A CA 1
ATOM 601 C C . VAL A 1 73 ? 0.657 -7.295 3.632 1.00 98.19 73 VAL A C 1
ATOM 603 O O . VAL A 1 73 ? 1.199 -6.188 3.545 1.00 98.19 73 VAL A O 1
ATOM 606 N N . PHE A 1 74 ? -0.037 -7.828 2.632 1.00 98.38 74 PHE A N 1
ATOM 607 C CA . PHE A 1 74 ? -0.115 -7.205 1.316 1.00 98.38 74 PHE A CA 1
ATOM 608 C C . PHE A 1 74 ? -1.436 -7.490 0.602 1.00 98.38 74 PHE A C 1
ATOM 610 O O . PHE A 1 74 ? -2.099 -8.496 0.844 1.00 98.38 74 PHE A O 1
ATOM 617 N N . LEU A 1 75 ? -1.795 -6.605 -0.323 1.00 98.50 75 LEU A N 1
ATOM 618 C CA . LEU A 1 75 ? -2.824 -6.855 -1.320 1.00 98.50 75 LEU A CA 1
ATOM 619 C C . LEU A 1 75 ? -2.198 -7.633 -2.476 1.00 98.50 75 LEU A C 1
ATOM 621 O O . LEU A 1 75 ? -1.307 -7.127 -3.164 1.00 98.50 75 LEU A O 1
ATOM 625 N N . LYS A 1 76 ? -2.632 -8.878 -2.668 1.00 98.19 76 LYS A N 1
ATOM 626 C CA . LYS A 1 76 ? -2.175 -9.729 -3.765 1.00 98.19 76 LYS A CA 1
ATOM 627 C C . LYS A 1 76 ? -2.781 -9.235 -5.066 1.00 98.19 76 LYS A C 1
ATOM 629 O O . LYS A 1 76 ? -3.981 -8.983 -5.117 1.00 98.19 76 LYS A O 1
ATOM 634 N N . CYS A 1 77 ? -1.979 -9.153 -6.119 1.00 98.12 77 CYS A N 1
ATOM 635 C CA . CYS A 1 77 ? -2.432 -8.681 -7.418 1.00 98.12 77 CYS A CA 1
ATOM 636 C C . CYS A 1 77 ? -2.146 -9.710 -8.511 1.00 98.12 77 CYS A C 1
ATOM 638 O O . CYS A 1 77 ? -1.225 -10.519 -8.421 1.00 98.12 77 CYS A O 1
ATOM 640 N N . GLU A 1 78 ? -2.926 -9.633 -9.577 1.00 97.38 78 GLU A N 1
ATOM 641 C CA . GLU A 1 78 ? -2.609 -10.171 -10.891 1.00 97.38 78 GLU A CA 1
ATOM 642 C C . GLU A 1 78 ? -2.505 -8.994 -11.857 1.00 97.38 78 GLU A C 1
ATOM 644 O O . GLU A 1 78 ? -3.304 -8.061 -11.792 1.00 97.38 78 GLU A O 1
ATOM 649 N N . ILE A 1 79 ? -1.494 -9.007 -12.720 1.00 97.38 79 ILE A N 1
ATOM 650 C CA . ILE A 1 79 ? -1.255 -7.930 -13.678 1.00 97.38 79 ILE A CA 1
ATOM 651 C C . ILE A 1 79 ? -0.849 -8.580 -15.004 1.00 97.38 79 ILE A C 1
ATOM 653 O O . ILE A 1 79 ? 0.305 -8.991 -15.143 1.00 97.38 79 ILE A O 1
ATOM 657 N N . PRO A 1 80 ? -1.778 -8.743 -15.958 1.00 96.38 80 PRO A N 1
ATOM 658 C CA . PRO A 1 80 ? -1.455 -9.293 -17.270 1.00 96.38 80 PRO A CA 1
ATOM 659 C C . PRO A 1 80 ? -0.374 -8.460 -17.975 1.00 96.38 80 PRO A C 1
ATOM 661 O O . PRO A 1 80 ? -0.451 -7.232 -17.988 1.00 96.38 80 PRO A O 1
ATOM 664 N N . GLY A 1 81 ? 0.633 -9.115 -18.560 1.00 94.88 81 GLY A N 1
ATOM 665 C CA . GLY A 1 81 ? 1.715 -8.445 -19.290 1.00 94.88 81 GLY A CA 1
ATOM 666 C C . GLY A 1 81 ? 2.844 -7.890 -18.415 1.00 94.88 81 GLY A C 1
ATOM 667 O O . GLY A 1 81 ? 3.784 -7.292 -18.945 1.00 94.88 81 GLY A O 1
ATOM 668 N N . ILE A 1 82 ? 2.782 -8.060 -17.088 1.00 94.50 82 ILE A N 1
ATOM 669 C CA . ILE A 1 82 ? 3.780 -7.513 -16.154 1.00 94.50 82 ILE A CA 1
ATOM 670 C C . ILE A 1 82 ? 5.177 -8.103 -16.357 1.00 94.50 82 ILE A C 1
ATOM 672 O O . ILE A 1 82 ? 6.172 -7.459 -16.029 1.00 94.50 82 ILE A O 1
ATOM 676 N N . GLU A 1 83 ? 5.275 -9.306 -16.924 1.00 92.38 83 GLU A N 1
ATOM 677 C CA . GLU A 1 83 ? 6.532 -9.970 -17.262 1.00 92.38 83 GLU A CA 1
ATOM 678 C C . GLU A 1 83 ? 7.408 -9.134 -18.202 1.00 92.38 83 GLU A C 1
ATOM 680 O O . GLU A 1 83 ? 8.631 -9.214 -18.115 1.00 92.38 83 GLU A O 1
ATOM 685 N N . ARG A 1 84 ? 6.806 -8.260 -19.024 1.00 91.50 84 ARG A N 1
ATOM 686 C CA . ARG A 1 84 ? 7.526 -7.344 -19.927 1.00 91.50 84 ARG A CA 1
ATOM 687 C C . ARG A 1 84 ? 8.393 -6.333 -19.184 1.00 91.50 84 ARG A C 1
ATOM 689 O O . ARG A 1 84 ? 9.394 -5.862 -19.717 1.00 91.50 84 ARG A O 1
ATOM 696 N N . VAL A 1 85 ? 8.010 -6.001 -17.954 1.00 91.88 85 VAL A N 1
ATOM 697 C CA . VAL A 1 85 ? 8.716 -5.035 -17.109 1.00 91.88 85 VAL A CA 1
ATOM 698 C C . VAL A 1 85 ? 9.248 -5.657 -15.825 1.00 91.88 85 VAL A C 1
ATOM 700 O O . VAL A 1 85 ? 9.840 -4.943 -15.024 1.00 91.88 85 VAL A O 1
ATOM 703 N N . TRP A 1 86 ? 9.065 -6.956 -15.588 1.00 92.56 86 TRP A N 1
ATOM 704 C CA . TRP A 1 86 ? 9.515 -7.604 -14.360 1.00 92.56 86 TRP A CA 1
ATOM 705 C C . TRP A 1 86 ? 10.997 -7.971 -14.436 1.00 92.56 86 TRP A C 1
ATOM 707 O O . TRP A 1 86 ? 11.419 -8.734 -15.299 1.00 92.56 86 TRP A O 1
ATOM 717 N N . HIS A 1 87 ? 11.798 -7.468 -13.497 1.00 90.94 87 HIS A N 1
ATOM 718 C CA . HIS A 1 87 ? 13.219 -7.812 -13.412 1.00 90.94 87 HIS A CA 1
ATOM 719 C C . HIS A 1 87 ? 13.730 -7.690 -11.975 1.00 90.94 87 HIS A C 1
ATOM 721 O O . HIS A 1 87 ? 14.122 -6.610 -11.522 1.00 90.94 87 HIS A O 1
ATOM 727 N N . LYS A 1 88 ? 13.709 -8.812 -11.253 1.00 89.06 88 LYS A N 1
ATOM 728 C CA . LYS A 1 88 ? 14.191 -8.925 -9.872 1.00 89.06 88 LYS A CA 1
ATOM 729 C C . LYS A 1 88 ? 15.241 -10.037 -9.789 1.00 89.06 88 LYS A C 1
ATOM 731 O O . LYS A 1 88 ? 14.885 -11.150 -9.424 1.00 89.06 88 LYS A O 1
ATOM 736 N N . PRO A 1 89 ? 16.505 -9.766 -10.156 1.00 78.12 89 PRO A N 1
ATOM 737 C CA . PRO A 1 89 ? 17.540 -10.801 -10.241 1.00 78.12 89 PRO A CA 1
ATOM 738 C C . PRO A 1 89 ? 17.817 -11.474 -8.889 1.00 78.12 89 PRO A C 1
ATOM 740 O O . PRO A 1 89 ? 18.081 -12.666 -8.847 1.00 78.12 89 PRO A O 1
ATOM 743 N N . ASP A 1 90 ? 17.655 -10.741 -7.783 1.00 78.31 90 ASP A N 1
ATOM 744 C CA . ASP A 1 90 ? 17.811 -11.273 -6.420 1.00 78.31 90 ASP A CA 1
ATOM 745 C C . ASP A 1 90 ? 16.620 -12.143 -5.962 1.00 78.31 90 ASP A C 1
ATOM 747 O O . ASP A 1 90 ? 16.633 -12.693 -4.862 1.00 78.31 90 ASP A O 1
ATOM 751 N N . PHE A 1 91 ? 15.561 -12.236 -6.771 1.00 72.88 91 PHE A N 1
ATOM 752 C CA . PHE A 1 91 ? 14.379 -13.048 -6.505 1.00 72.88 91 PHE A CA 1
ATOM 753 C C . PHE A 1 91 ? 14.174 -14.021 -7.670 1.00 72.88 91 PHE A C 1
ATOM 755 O O . PHE A 1 91 ? 13.397 -13.749 -8.582 1.00 72.88 91 PHE A O 1
ATOM 762 N N . GLU A 1 92 ? 14.799 -15.199 -7.597 1.00 64.31 92 GLU A N 1
ATOM 763 C CA . GLU A 1 92 ? 14.621 -16.327 -8.540 1.00 64.31 92 GLU A CA 1
ATOM 764 C C . GLU A 1 92 ? 13.208 -16.964 -8.489 1.00 64.31 92 GLU A C 1
ATOM 766 O O . GLU A 1 92 ? 12.974 -18.081 -8.944 1.00 64.31 92 GLU A O 1
ATOM 771 N N . GLY A 1 93 ? 12.242 -16.268 -7.888 1.00 66.31 93 GLY A N 1
ATOM 772 C CA . GLY A 1 93 ? 10.905 -16.765 -7.614 1.00 66.31 93 GLY A CA 1
ATOM 773 C C . GLY A 1 93 ? 9.877 -16.437 -8.695 1.00 66.31 93 GLY A C 1
ATOM 774 O O . GLY A 1 93 ? 10.083 -15.640 -9.609 1.00 66.31 93 GLY A O 1
ATOM 775 N N . LYS A 1 94 ? 8.692 -17.025 -8.520 1.00 83.00 94 LYS A N 1
ATOM 776 C CA . LYS A 1 94 ? 7.494 -16.727 -9.309 1.00 83.00 94 LYS A CA 1
ATOM 777 C C . LYS A 1 94 ? 7.136 -15.238 -9.219 1.00 83.00 94 LYS A C 1
ATOM 779 O O . LYS A 1 94 ? 7.116 -14.658 -8.129 1.00 83.00 94 LYS A O 1
ATOM 784 N N . ILE A 1 95 ? 6.771 -14.644 -10.357 1.00 90.00 95 ILE A N 1
ATOM 785 C CA . ILE A 1 95 ? 6.216 -13.287 -10.429 1.00 90.00 95 ILE A CA 1
ATOM 786 C C . ILE A 1 95 ? 5.006 -13.199 -9.493 1.00 90.00 95 ILE A C 1
ATOM 788 O O . ILE A 1 95 ? 3.988 -13.856 -9.702 1.00 90.00 95 ILE A O 1
ATOM 792 N N . THR A 1 96 ? 5.149 -12.403 -8.435 1.00 92.12 96 THR A N 1
ATOM 793 C CA . THR A 1 96 ? 4.141 -12.256 -7.378 1.00 92.12 96 THR A CA 1
ATOM 794 C C . THR A 1 96 ? 3.906 -10.767 -7.138 1.00 92.12 96 THR A C 1
ATOM 796 O O . THR A 1 96 ? 4.491 -10.191 -6.214 1.00 92.12 96 THR A O 1
ATOM 799 N N . PRO A 1 97 ? 3.135 -10.092 -8.007 1.00 96.25 97 PRO A N 1
ATOM 800 C CA . PRO A 1 97 ? 2.874 -8.674 -7.860 1.00 96.25 97 PRO A CA 1
ATOM 801 C C . PRO A 1 97 ? 1.946 -8.455 -6.666 1.00 96.25 97 PRO A C 1
ATOM 803 O O . PRO A 1 97 ? 0.952 -9.157 -6.480 1.00 96.25 97 PRO A O 1
ATOM 806 N N . HIS A 1 98 ? 2.295 -7.491 -5.827 1.00 97.62 98 HIS A N 1
ATOM 807 C CA . HIS A 1 98 ? 1.533 -7.166 -4.634 1.00 97.62 98 HIS A CA 1
ATOM 808 C C . HIS A 1 98 ? 1.795 -5.727 -4.206 1.00 97.62 98 HIS A C 1
ATOM 810 O O . HIS A 1 98 ? 2.878 -5.190 -4.452 1.00 97.62 98 HIS A O 1
ATOM 816 N N . ILE A 1 99 ? 0.811 -5.132 -3.536 1.00 97.94 99 ILE A N 1
ATOM 817 C CA . ILE A 1 99 ? 0.959 -3.862 -2.826 1.00 97.94 99 ILE A CA 1
ATOM 818 C C . ILE A 1 99 ? 1.136 -4.192 -1.352 1.00 97.94 99 ILE A C 1
ATOM 820 O O . ILE A 1 99 ? 0.218 -4.670 -0.691 1.00 97.94 99 ILE A O 1
ATOM 824 N N . THR A 1 100 ? 2.328 -3.963 -0.819 1.00 97.12 100 THR A N 1
ATOM 825 C CA . THR A 1 100 ? 2.576 -4.165 0.609 1.00 97.12 100 THR A CA 1
ATOM 826 C C . THR A 1 100 ? 1.771 -3.150 1.421 1.00 97.12 100 THR A C 1
ATOM 828 O O . THR A 1 100 ? 1.776 -1.965 1.097 1.00 97.12 100 THR A O 1
ATOM 831 N N . PHE A 1 101 ? 1.139 -3.577 2.510 1.00 97.31 101 PHE A N 1
ATOM 832 C CA . PHE A 1 101 ? 0.522 -2.691 3.503 1.00 97.31 101 PHE A CA 1
ATOM 833 C C . PHE A 1 101 ? 1.308 -2.644 4.810 1.00 97.31 101 PHE A C 1
ATOM 835 O O . PHE A 1 101 ? 1.361 -1.608 5.459 1.00 97.31 101 PHE A O 1
ATOM 842 N N . TYR A 1 102 ? 1.995 -3.727 5.159 1.00 96.06 102 TYR A N 1
ATOM 843 C CA . TYR A 1 102 ? 2.859 -3.774 6.330 1.00 96.06 102 TYR A CA 1
ATOM 844 C C . TYR A 1 102 ? 4.045 -4.688 6.071 1.00 96.06 102 TYR A C 1
ATOM 846 O O . TYR A 1 102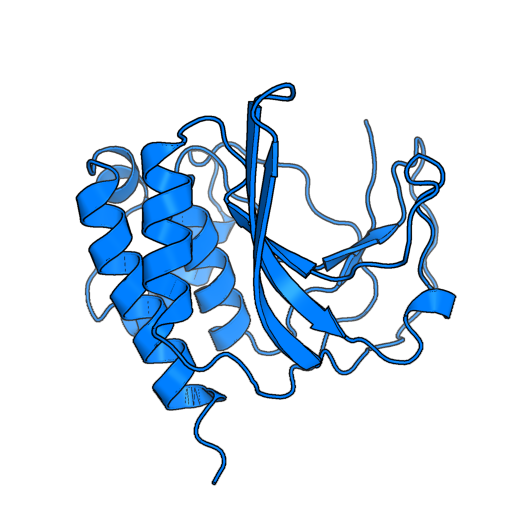 ? 3.885 -5.737 5.452 1.00 96.06 102 TYR A O 1
ATOM 854 N N . ASP A 1 103 ? 5.221 -4.283 6.538 1.00 92.50 103 ASP A N 1
ATOM 855 C CA . ASP A 1 103 ? 6.450 -5.071 6.469 1.00 92.50 103 ASP A CA 1
ATOM 856 C C . ASP A 1 103 ? 7.346 -4.734 7.665 1.00 92.50 103 ASP A C 1
ATOM 858 O O . ASP A 1 103 ? 8.326 -3.995 7.554 1.00 92.50 103 ASP A O 1
ATOM 862 N N . GLY A 1 104 ? 6.937 -5.211 8.842 1.00 89.25 104 GLY A N 1
ATOM 863 C CA . GLY A 1 104 ? 7.583 -4.894 10.111 1.00 89.25 104 GLY A CA 1
ATOM 864 C C . GLY A 1 104 ? 7.741 -6.103 11.030 1.00 89.25 104 GLY A C 1
ATOM 865 O O . GLY A 1 104 ? 7.469 -7.241 10.661 1.00 89.25 104 GLY A O 1
ATOM 866 N N . LYS A 1 105 ? 8.215 -5.847 12.254 1.00 87.62 105 LYS A N 1
ATOM 867 C CA . LYS A 1 105 ? 8.585 -6.893 13.228 1.00 87.62 105 LYS A CA 1
ATOM 868 C C . LYS A 1 105 ? 7.470 -7.266 14.211 1.00 87.62 105 LYS A C 1
ATOM 870 O O . LYS A 1 105 ? 7.591 -8.273 14.902 1.00 87.62 105 LYS A O 1
ATOM 875 N N . GLU A 1 106 ? 6.415 -6.461 14.324 1.00 90.75 106 GLU A N 1
ATOM 876 C CA . GLU A 1 106 ? 5.362 -6.671 15.323 1.00 90.75 106 GLU A CA 1
ATOM 877 C C . GLU A 1 106 ? 4.350 -7.700 14.813 1.00 90.75 106 GLU A C 1
ATOM 879 O O . GLU A 1 106 ? 3.416 -7.385 14.072 1.00 90.75 106 GLU A O 1
ATOM 884 N N . ARG A 1 107 ? 4.531 -8.955 15.235 1.00 93.31 107 ARG A N 1
ATOM 885 C CA . ARG A 1 107 ? 3.673 -10.074 14.834 1.00 93.31 107 ARG A CA 1
ATOM 886 C C . ARG A 1 107 ? 2.203 -9.816 15.164 1.00 93.31 107 ARG A C 1
ATOM 888 O O . ARG A 1 107 ? 1.345 -10.059 14.323 1.00 93.31 107 ARG A O 1
ATOM 895 N N . SER A 1 108 ? 1.897 -9.331 16.367 1.00 94.81 108 SER A N 1
ATOM 896 C CA . SER A 1 108 ? 0.505 -9.157 16.811 1.00 94.81 108 SER A CA 1
ATOM 897 C C . SER A 1 108 ? -0.246 -8.182 15.906 1.00 94.81 108 SER A C 1
ATOM 899 O O . SER A 1 108 ? -1.370 -8.452 15.488 1.00 94.81 108 SER A O 1
ATOM 901 N N . LEU A 1 109 ? 0.428 -7.088 15.544 1.00 95.75 109 LEU A N 1
ATOM 902 C CA . LEU A 1 109 ? -0.068 -6.098 14.601 1.00 95.75 109 LEU A CA 1
ATOM 903 C C . LEU A 1 109 ? -0.307 -6.713 13.221 1.00 95.75 109 LEU A C 1
ATOM 905 O O . LEU A 1 109 ? -1.398 -6.551 12.687 1.00 95.75 109 LEU A O 1
ATOM 909 N N . ALA A 1 110 ? 0.654 -7.456 12.666 1.00 96.94 110 ALA A N 1
ATOM 910 C CA . ALA A 1 110 ? 0.500 -8.072 11.347 1.00 96.94 110 ALA A CA 1
ATOM 911 C C . ALA A 1 110 ? -0.716 -9.010 11.269 1.00 96.94 110 ALA A C 1
ATOM 913 O O . ALA A 1 110 ? -1.490 -8.945 10.316 1.00 96.94 110 ALA A O 1
ATOM 914 N N . TYR A 1 111 ? -0.928 -9.848 12.289 1.00 97.19 111 TYR A N 1
ATOM 915 C CA . TYR A 1 111 ? -2.075 -10.760 12.332 1.00 97.19 111 TYR A CA 1
ATOM 916 C C . TYR A 1 111 ? -3.406 -10.014 12.465 1.00 97.19 111 TYR A C 1
ATOM 918 O O . TYR A 1 111 ? -4.379 -10.376 11.802 1.00 97.19 111 TYR A O 1
ATOM 926 N N . SER A 1 112 ? -3.467 -8.979 13.306 1.00 98.06 112 SER A N 1
ATOM 927 C CA . SER A 1 112 ? -4.671 -8.157 13.437 1.00 98.06 112 SER A CA 1
ATOM 928 C C . SER A 1 112 ? -4.967 -7.365 12.167 1.00 98.06 112 SER A C 1
ATOM 930 O O . SER A 1 112 ? -6.122 -7.307 11.757 1.00 98.06 112 SER A O 1
ATOM 932 N N . LEU A 1 113 ? -3.938 -6.820 11.515 1.00 98.31 113 LEU A N 1
ATOM 933 C CA . LEU A 1 113 ? -4.060 -6.113 10.244 1.00 98.31 113 LEU A CA 1
ATOM 934 C C . LEU A 1 113 ? -4.582 -7.035 9.141 1.00 98.31 113 LEU A C 1
ATOM 936 O O . LEU A 1 113 ? -5.544 -6.686 8.465 1.00 98.31 113 LEU A O 1
ATOM 940 N N . LEU A 1 114 ? -3.988 -8.225 8.997 1.00 98.50 114 LEU A N 1
ATOM 941 C CA . LEU A 1 114 ? -4.424 -9.235 8.034 1.00 98.50 114 LEU A CA 1
ATOM 942 C C . LEU A 1 114 ? -5.908 -9.564 8.222 1.00 98.50 114 LEU A C 1
ATOM 944 O O . LEU A 1 114 ? -6.685 -9.441 7.279 1.00 98.50 114 LEU A O 1
ATOM 948 N N . ARG A 1 115 ? -6.310 -9.918 9.452 1.00 98.12 115 ARG A N 1
ATOM 949 C CA . ARG A 1 115 ? -7.708 -10.247 9.762 1.00 98.12 115 ARG A CA 1
ATOM 950 C C . ARG A 1 115 ? -8.649 -9.089 9.458 1.00 98.12 115 ARG A C 1
ATOM 952 O O . ARG A 1 115 ? -9.694 -9.321 8.869 1.00 98.12 115 ARG A O 1
ATOM 959 N N . GLN A 1 116 ? -8.280 -7.868 9.844 1.00 98.31 116 GLN A N 1
ATOM 960 C CA . GLN A 1 116 ? -9.117 -6.688 9.643 1.00 98.31 116 GLN A CA 1
ATOM 961 C C . GLN A 1 116 ? -9.321 -6.362 8.161 1.00 98.31 116 GLN A C 1
ATOM 963 O O . GLN A 1 116 ? -10.423 -6.020 7.741 1.00 98.31 116 GLN A O 1
ATOM 968 N N . LEU A 1 117 ? -8.265 -6.450 7.355 1.00 98.38 117 LEU A N 1
ATOM 969 C CA . LEU A 1 117 ? -8.364 -6.161 5.929 1.00 98.38 117 LEU A CA 1
ATOM 970 C C . LEU A 1 117 ? -9.132 -7.271 5.189 1.00 98.38 117 LEU A C 1
ATOM 972 O O . LEU A 1 117 ? -9.880 -6.971 4.266 1.00 98.38 117 LEU A O 1
ATOM 976 N N . GLN A 1 118 ? -9.025 -8.534 5.618 1.00 97.88 118 GLN A N 1
ATOM 977 C CA . GLN A 1 118 ? -9.747 -9.666 5.016 1.00 97.88 118 GLN A C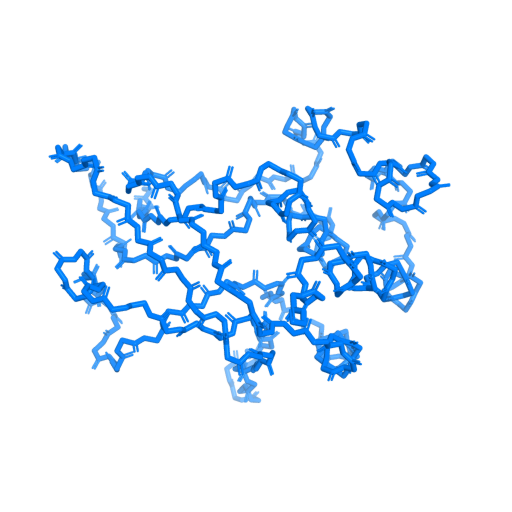A 1
ATOM 978 C C . GLN A 1 118 ? -11.275 -9.628 5.192 1.00 97.88 118 GLN A C 1
ATOM 980 O O . GLN A 1 118 ? -11.965 -10.395 4.526 1.00 97.88 118 GLN A O 1
ATOM 985 N N . THR A 1 119 ? -11.825 -8.756 6.044 1.00 97.00 119 THR A N 1
ATOM 986 C CA . THR A 1 119 ? -13.286 -8.600 6.180 1.00 97.00 119 THR A CA 1
ATOM 987 C C . THR A 1 119 ? -13.922 -7.730 5.093 1.00 97.00 119 THR A C 1
ATOM 989 O O . THR A 1 119 ? -15.136 -7.562 5.112 1.00 97.00 119 THR A O 1
ATOM 992 N N . HIS A 1 120 ? -13.127 -7.151 4.190 1.00 96.75 120 HIS A N 1
ATOM 993 C CA . HIS A 1 120 ? -13.577 -6.201 3.169 1.00 96.75 120 HIS A CA 1
ATOM 994 C C . HIS A 1 120 ? -13.366 -6.760 1.762 1.00 96.75 120 HIS A C 1
ATOM 996 O O . HIS A 1 120 ? -12.474 -7.589 1.540 1.00 96.75 120 HIS A O 1
ATOM 1002 N N . ASN A 1 121 ? -14.161 -6.293 0.800 1.00 95.00 121 ASN A N 1
ATOM 1003 C CA . ASN A 1 121 ? -13.958 -6.640 -0.598 1.00 95.00 121 ASN A CA 1
ATOM 1004 C C . ASN A 1 121 ? -12.846 -5.783 -1.217 1.00 95.00 121 ASN A C 1
ATOM 1006 O O . ASN A 1 121 ? -12.909 -4.556 -1.234 1.00 95.00 121 ASN A O 1
ATOM 1010 N N . TRP A 1 122 ? -11.840 -6.449 -1.782 1.00 95.75 122 TRP A N 1
ATOM 1011 C CA . TRP A 1 122 ? -10.737 -5.795 -2.488 1.00 95.75 122 TRP A CA 1
ATOM 1012 C C . TRP A 1 122 ? -10.739 -6.077 -3.988 1.00 95.75 122 TRP A C 1
ATOM 1014 O O . TRP A 1 122 ? -9.812 -5.668 -4.672 1.00 95.75 122 TRP A O 1
ATOM 1024 N N . ILE A 1 123 ? -11.725 -6.811 -4.507 1.00 94.94 123 ILE A N 1
ATOM 1025 C CA . ILE A 1 123 ? -11.726 -7.295 -5.889 1.00 94.94 123 ILE A CA 1
ATOM 1026 C C . ILE A 1 123 ? -12.356 -6.236 -6.799 1.00 94.94 123 ILE A C 1
ATOM 1028 O O . ILE A 1 123 ? -13.569 -6.209 -6.985 1.00 94.94 123 ILE A O 1
ATOM 1032 N N . PHE A 1 124 ? -11.522 -5.371 -7.373 1.00 95.50 124 PHE A N 1
ATOM 1033 C CA . PHE A 1 124 ? -11.918 -4.367 -8.366 1.00 95.50 124 PHE A CA 1
ATOM 1034 C C . PHE A 1 124 ? -10.714 -3.954 -9.228 1.00 95.50 124 PHE A C 1
ATOM 1036 O O . PHE A 1 124 ? -9.589 -3.954 -8.729 1.00 95.50 124 PHE A O 1
ATOM 1043 N N . PRO A 1 125 ? -10.897 -3.622 -10.517 1.00 96.81 125 PRO A N 1
ATOM 1044 C CA . PRO A 1 125 ? -9.787 -3.231 -11.381 1.00 96.81 125 PRO A CA 1
ATOM 1045 C C . PRO A 1 125 ? -9.196 -1.883 -10.951 1.00 96.81 125 PRO A C 1
ATOM 1047 O O . PRO A 1 125 ? -9.917 -0.944 -10.616 1.00 96.81 125 PRO A O 1
ATOM 1050 N N . ILE A 1 126 ? -7.869 -1.776 -10.998 1.00 97.38 126 ILE A N 1
ATOM 1051 C CA . ILE A 1 126 ? -7.124 -0.559 -10.666 1.00 97.38 126 ILE A CA 1
ATOM 1052 C C . ILE A 1 126 ? -6.200 -0.225 -11.832 1.00 97.38 126 ILE A C 1
ATOM 1054 O O . ILE A 1 126 ? -5.474 -1.091 -12.308 1.00 97.38 126 ILE A O 1
ATOM 1058 N N . GLN A 1 127 ? -6.171 1.032 -12.267 1.00 98.12 127 GLN A N 1
ATOM 1059 C CA . GLN A 1 127 ? -5.189 1.473 -13.256 1.00 98.12 127 GLN A CA 1
ATOM 1060 C C . GLN A 1 127 ? -3.884 1.896 -12.573 1.00 98.12 127 GLN A C 1
ATOM 1062 O O . GLN A 1 127 ? -3.903 2.605 -11.559 1.00 98.12 127 GLN A O 1
ATOM 1067 N N . SER A 1 128 ? -2.750 1.459 -13.121 1.00 97.75 128 SER A N 1
ATOM 1068 C CA . SER A 1 128 ? -1.433 1.880 -12.653 1.00 97.75 128 SER A CA 1
ATOM 1069 C C . SER A 1 128 ? -0.966 3.179 -13.303 1.00 97.75 128 SER A C 1
ATOM 1071 O O . SER A 1 128 ? -1.367 3.521 -14.414 1.00 97.75 128 SER A O 1
ATOM 1073 N N . THR A 1 129 ? -0.036 3.864 -12.643 1.00 96.06 129 THR A N 1
ATOM 1074 C CA . THR A 1 129 ? 0.847 4.827 -13.311 1.00 96.06 129 THR A CA 1
ATOM 1075 C C . THR A 1 129 ? 1.783 4.113 -14.287 1.00 96.06 129 THR A C 1
ATOM 1077 O O . THR A 1 129 ? 1.842 2.878 -14.327 1.00 96.06 129 THR A O 1
ATOM 1080 N N . GLU A 1 130 ? 2.559 4.892 -15.036 1.00 95.00 130 GLU A N 1
ATOM 1081 C CA . GLU A 1 130 ? 3.738 4.374 -15.725 1.00 95.00 130 GLU A CA 1
ATOM 1082 C C . GLU A 1 130 ? 4.802 3.879 -14.733 1.00 95.00 130 GLU A C 1
ATOM 1084 O O . GLU A 1 130 ? 4.698 4.066 -13.510 1.00 95.00 130 GLU A O 1
ATOM 1089 N N . LEU A 1 131 ? 5.826 3.221 -15.273 1.00 94.31 131 LEU A N 1
ATOM 1090 C CA . LEU A 1 131 ? 6.938 2.699 -14.496 1.00 94.31 131 LEU A CA 1
ATOM 1091 C C . LEU A 1 131 ? 7.840 3.837 -14.012 1.00 94.31 131 LEU A C 1
ATOM 1093 O O . LEU A 1 131 ? 8.523 4.481 -14.802 1.00 94.31 131 LEU A O 1
ATOM 1097 N N . VAL A 1 132 ? 7.910 4.014 -12.696 1.00 93.00 132 VAL A N 1
ATOM 1098 C CA . VAL A 1 132 ? 8.665 5.107 -12.073 1.00 93.00 132 VAL A CA 1
ATOM 1099 C C . VAL A 1 132 ? 9.626 4.594 -11.009 1.00 93.00 132 VAL A C 1
ATOM 1101 O O . VAL A 1 132 ? 9.492 3.477 -10.496 1.00 93.00 132 VAL A O 1
ATOM 1104 N N . GLU A 1 133 ? 10.632 5.406 -10.689 1.00 92.69 133 GLU A N 1
ATOM 1105 C CA . GLU A 1 133 ? 11.518 5.129 -9.563 1.00 92.69 133 GLU A CA 1
ATOM 1106 C C . GLU A 1 133 ? 10.716 5.172 -8.259 1.00 92.69 133 GLU A C 1
ATOM 1108 O O . GLU A 1 133 ? 9.943 6.097 -7.997 1.00 92.69 133 GLU A O 1
ATOM 1113 N N . VAL A 1 134 ? 10.884 4.146 -7.429 1.00 90.62 134 VAL A N 1
ATOM 1114 C CA . VAL A 1 134 ? 10.213 4.106 -6.138 1.00 90.62 134 VAL A CA 1
ATOM 1115 C C . VAL A 1 134 ? 11.035 4.888 -5.132 1.00 90.62 134 VAL A C 1
ATOM 1117 O O . VAL A 1 134 ? 12.161 4.496 -4.816 1.00 90.62 134 VAL A O 1
ATOM 1120 N N . ALA A 1 135 ? 10.427 5.922 -4.555 1.00 83.94 135 ALA A N 1
ATOM 1121 C CA . ALA A 1 135 ? 11.053 6.735 -3.527 1.00 83.94 135 ALA A CA 1
ATOM 1122 C C . ALA A 1 135 ? 11.603 5.865 -2.372 1.00 83.94 135 ALA A C 1
ATOM 1124 O O . ALA A 1 135 ? 10.991 4.844 -2.004 1.00 83.94 135 ALA A O 1
ATOM 1125 N N . PRO A 1 136 ? 12.766 6.226 -1.799 1.00 77.62 136 PRO A N 1
ATOM 1126 C CA . PRO A 1 136 ? 13.318 5.534 -0.641 1.00 77.62 136 PRO A CA 1
ATOM 1127 C C . PRO A 1 136 ? 12.392 5.676 0.576 1.00 77.62 136 PRO A C 1
ATOM 1129 O O . PRO A 1 136 ? 11.578 6.592 0.652 1.00 77.62 136 PRO A O 1
ATOM 1132 N N . LYS A 1 137 ? 12.517 4.766 1.554 1.00 73.62 137 LYS A N 1
ATOM 1133 C CA . LYS A 1 137 ? 11.806 4.914 2.836 1.00 73.62 137 LYS A CA 1
ATOM 1134 C C . LYS A 1 137 ? 12.291 6.199 3.520 1.00 73.62 137 LYS A C 1
ATOM 1136 O O . LYS A 1 137 ? 13.480 6.309 3.815 1.00 73.62 137 LYS A O 1
ATOM 1141 N N . ALA A 1 138 ? 11.378 7.127 3.793 1.00 68.75 138 ALA A N 1
ATOM 1142 C CA . ALA A 1 138 ? 11.654 8.334 4.566 1.00 68.75 138 ALA A CA 1
ATOM 1143 C C . ALA A 1 138 ? 11.125 8.183 6.000 1.00 68.75 138 ALA A C 1
ATOM 1145 O O . ALA A 1 138 ? 10.156 7.454 6.245 1.00 68.75 138 ALA A O 1
ATOM 1146 N N . ALA A 1 139 ? 11.763 8.859 6.957 1.00 65.19 139 ALA A N 1
ATOM 1147 C CA . ALA A 1 139 ? 11.240 8.937 8.317 1.00 65.19 139 ALA A CA 1
ATOM 1148 C C . ALA A 1 139 ? 9.926 9.728 8.309 1.00 65.19 139 ALA A C 1
ATOM 1150 O O . ALA A 1 139 ? 9.817 10.751 7.638 1.00 65.19 139 ALA A O 1
ATOM 1151 N N . ALA A 1 140 ? 8.938 9.305 9.095 1.00 59.28 140 ALA A N 1
ATOM 1152 C CA . ALA A 1 140 ? 7.665 10.021 9.168 1.00 59.28 140 ALA A CA 1
ATOM 1153 C C . ALA A 1 140 ? 7.812 11.478 9.662 1.00 59.28 140 ALA A C 1
ATOM 1155 O O . ALA A 1 140 ? 6.979 12.326 9.382 1.00 59.28 140 ALA A O 1
ATOM 1156 N N . ALA A 1 141 ? 8.903 11.826 10.344 1.00 48.00 141 ALA A N 1
ATOM 1157 C CA . ALA A 1 141 ? 9.162 13.204 10.759 1.00 48.00 141 ALA A CA 1
ATOM 1158 C C . ALA A 1 141 ? 9.540 14.167 9.604 1.00 48.00 141 ALA A C 1
ATOM 1160 O O . ALA A 1 141 ? 9.611 15.369 9.837 1.00 48.00 141 ALA A O 1
ATOM 1161 N N . SER A 1 142 ? 9.773 13.686 8.372 1.00 55.41 142 SER A N 1
ATOM 1162 C CA . SER A 1 142 ? 10.157 14.514 7.206 1.00 55.41 142 SER A CA 1
ATOM 1163 C C . SER A 1 142 ? 9.041 14.665 6.154 1.00 55.41 142 SER A C 1
ATOM 1165 O O . SER A 1 142 ? 9.307 14.781 4.959 1.00 55.41 142 SER A O 1
ATOM 1167 N N . LEU A 1 143 ? 7.782 14.587 6.585 1.00 59.91 143 LEU A N 1
ATOM 1168 C CA . LEU A 1 143 ? 6.612 14.239 5.774 1.00 59.91 143 LEU A CA 1
ATOM 1169 C C . LEU A 1 143 ? 5.975 15.394 4.962 1.00 59.91 143 LEU A C 1
ATOM 1171 O O . LEU A 1 143 ? 4.794 15.700 5.132 1.00 59.91 143 LEU A O 1
ATOM 1175 N N . ASN A 1 144 ? 6.697 15.963 3.992 1.00 63.22 144 ASN A N 1
ATOM 1176 C CA . ASN A 1 144 ? 6.057 16.805 2.961 1.00 63.22 144 ASN A CA 1
ATOM 1177 C C . ASN A 1 144 ? 4.923 16.044 2.241 1.00 63.22 144 ASN A C 1
ATOM 1179 O O . ASN A 1 144 ? 3.892 16.616 1.910 1.00 63.22 144 ASN A O 1
ATOM 1183 N N . GLU A 1 145 ? 5.087 14.734 2.041 1.00 65.06 145 GLU A N 1
ATOM 1184 C CA . GLU A 1 145 ? 4.149 13.896 1.284 1.00 65.06 145 GLU A CA 1
ATOM 1185 C C . GLU A 1 145 ? 2.870 13.540 2.067 1.00 65.06 145 GLU A C 1
ATOM 1187 O O . GLU A 1 145 ? 1.793 13.447 1.489 1.00 65.06 145 GLU A O 1
ATOM 1192 N N . PHE A 1 146 ? 2.939 13.404 3.397 1.00 71.81 146 PHE A N 1
ATOM 1193 C CA . PHE A 1 146 ? 1.729 13.220 4.212 1.00 71.81 146 PHE A CA 1
ATOM 1194 C C . PHE A 1 146 ? 0.955 14.524 4.323 1.00 71.81 146 PHE A C 1
ATOM 1196 O O . PHE A 1 146 ? -0.265 14.512 4.215 1.00 71.81 146 PHE A O 1
ATOM 1203 N N . GLN A 1 147 ? 1.666 15.644 4.492 1.00 76.19 147 GLN A N 1
ATOM 1204 C CA . GLN A 1 147 ? 1.056 16.972 4.479 1.00 76.19 147 GLN A CA 1
ATOM 1205 C C . GLN A 1 147 ? 0.367 17.254 3.140 1.00 76.19 147 GLN A C 1
ATOM 1207 O O . GLN A 1 147 ? -0.736 17.789 3.138 1.00 76.19 147 GLN A O 1
ATOM 1212 N N . LEU A 1 148 ? 0.965 16.823 2.023 1.00 75.69 148 LEU A N 1
ATOM 1213 C CA . LEU A 1 148 ? 0.377 16.946 0.687 1.00 75.69 148 LEU A CA 1
ATOM 1214 C C . LEU A 1 148 ? -0.993 16.255 0.572 1.00 75.69 148 LEU A C 1
ATOM 1216 O O . LEU A 1 148 ? -1.878 16.771 -0.100 1.00 75.69 148 LEU A O 1
ATOM 1220 N N . HIS A 1 149 ? -1.182 15.114 1.239 1.00 82.00 149 HIS A N 1
ATOM 1221 C CA . HIS A 1 149 ? -2.423 14.330 1.189 1.00 82.00 149 HIS A CA 1
ATOM 1222 C C . HIS A 1 149 ? -3.290 14.465 2.452 1.00 82.00 149 HIS A C 1
ATOM 1224 O O . HIS A 1 149 ? -4.258 13.725 2.624 1.00 82.00 149 HIS A O 1
ATOM 1230 N N . GLN A 1 150 ? -2.970 15.418 3.332 1.00 86.62 150 GLN A N 1
ATOM 1231 C CA . GLN A 1 150 ? -3.612 15.587 4.635 1.00 86.62 150 GLN A CA 1
ATOM 1232 C C . GLN A 1 150 ? -5.128 15.779 4.530 1.00 86.62 150 GLN A C 1
ATOM 1234 O O . GLN A 1 150 ? -5.881 15.163 5.285 1.00 86.62 150 GLN A O 1
ATOM 1239 N N . GLU A 1 151 ? -5.579 16.623 3.601 1.00 90.00 151 GLU A N 1
ATOM 1240 C CA . GLU A 1 151 ? -7.005 16.882 3.383 1.00 90.00 151 GLU A CA 1
ATOM 1241 C C . GLU A 1 151 ? -7.733 15.611 2.939 1.00 90.00 151 GLU A C 1
ATOM 1243 O O . GLU A 1 151 ? -8.774 15.266 3.495 1.00 90.00 151 GLU A O 1
ATOM 1248 N N . THR A 1 152 ? -7.135 14.853 2.016 1.00 92.25 152 THR A N 1
ATOM 1249 C CA . THR A 1 152 ? -7.675 13.575 1.538 1.00 92.25 152 THR A CA 1
ATOM 1250 C C . THR A 1 152 ? -7.722 12.528 2.652 1.00 92.25 152 THR A C 1
ATOM 1252 O O . THR A 1 152 ? -8.702 11.796 2.766 1.00 92.25 152 THR A O 1
ATOM 1255 N N . TYR A 1 153 ? -6.708 12.459 3.518 1.00 92.25 153 TYR A N 1
ATOM 1256 C CA . TYR A 1 153 ? -6.722 11.549 4.668 1.00 92.25 153 TYR A CA 1
ATOM 1257 C C . TYR A 1 153 ? -7.815 11.907 5.671 1.00 92.25 153 TYR A C 1
ATOM 1259 O O . TYR A 1 153 ? -8.506 11.014 6.167 1.00 92.25 153 TYR A O 1
ATOM 1267 N N . ASN A 1 154 ? -8.000 13.201 5.938 1.00 92.25 154 ASN A N 1
ATOM 1268 C CA . ASN A 1 154 ? -9.055 13.677 6.824 1.00 92.25 154 ASN A CA 1
ATOM 1269 C C . ASN A 1 154 ? -10.443 13.375 6.251 1.00 92.25 154 ASN A C 1
ATOM 1271 O O . ASN A 1 154 ? -11.329 12.958 6.993 1.00 92.25 154 ASN A O 1
ATOM 1275 N N . GLU A 1 155 ? -10.617 13.535 4.936 1.00 93.44 155 GLU A N 1
ATOM 1276 C CA . GLU A 1 155 ? -11.850 13.178 4.236 1.00 93.44 155 GLU A CA 1
ATOM 1277 C C . GLU A 1 155 ? -12.152 11.677 4.365 1.00 93.44 155 GLU A C 1
ATOM 1279 O O . GLU A 1 155 ? -13.246 11.306 4.786 1.00 93.44 155 GLU A O 1
ATOM 1284 N N . ILE A 1 156 ? -11.174 10.813 4.063 1.00 94.69 156 ILE A N 1
ATOM 1285 C CA . ILE A 1 156 ? -11.327 9.350 4.139 1.00 94.69 156 ILE A CA 1
ATOM 1286 C C . ILE A 1 156 ? -11.714 8.911 5.556 1.00 94.69 156 ILE A C 1
ATOM 1288 O O . ILE A 1 156 ? -12.584 8.059 5.731 1.00 94.69 156 ILE A O 1
ATOM 1292 N N . LEU A 1 157 ? -11.073 9.482 6.576 1.00 92.94 157 LEU A N 1
ATOM 1293 C CA . LEU A 1 157 ? -11.297 9.103 7.972 1.00 92.94 157 LEU A CA 1
ATOM 1294 C C . LEU A 1 157 ? -12.477 9.821 8.632 1.00 92.94 157 LEU A C 1
ATOM 1296 O O . LEU A 1 157 ? -12.850 9.458 9.746 1.00 92.94 157 LEU A O 1
ATOM 1300 N N . GLY A 1 158 ? -13.030 10.855 7.996 1.00 90.69 158 GLY A N 1
ATOM 1301 C CA . GLY A 1 158 ? -14.055 11.718 8.585 1.00 90.69 158 GLY A CA 1
ATOM 1302 C C . GLY A 1 158 ? -13.592 12.484 9.832 1.00 90.69 158 GLY A C 1
ATOM 1303 O O . GLY A 1 158 ? -14.424 12.960 10.602 1.00 90.69 158 GLY A O 1
ATOM 1304 N N . GLN A 1 159 ? -12.282 12.581 10.072 1.00 89.12 159 GLN A N 1
ATOM 1305 C CA . GLN A 1 159 ? -11.700 13.262 11.229 1.00 89.12 159 GLN A CA 1
ATOM 1306 C C . GLN A 1 159 ? -10.308 13.800 10.905 1.00 89.12 159 GLN A C 1
ATOM 1308 O O . GLN A 1 159 ? -9.579 13.223 10.101 1.00 89.12 159 GLN A O 1
ATOM 1313 N N . ASN A 1 160 ? -9.913 14.875 11.585 1.00 87.31 160 ASN A N 1
ATOM 1314 C CA . ASN A 1 160 ? -8.567 15.421 11.458 1.00 87.31 160 ASN A CA 1
ATOM 1315 C C . ASN A 1 160 ? -7.550 14.497 12.131 1.00 87.31 160 ASN A C 1
ATOM 1317 O O . ASN A 1 160 ? -7.589 14.304 13.348 1.00 87.31 160 ASN A O 1
ATOM 1321 N N . ILE A 1 161 ? -6.621 13.961 11.344 1.00 82.00 161 ILE A N 1
ATOM 1322 C CA . ILE A 1 161 ? -5.565 13.072 11.819 1.00 82.00 161 ILE A CA 1
ATOM 1323 C C . ILE A 1 161 ? -4.186 13.683 11.579 1.00 82.00 161 ILE A C 1
ATOM 1325 O O . ILE A 1 161 ? -3.823 14.003 10.461 1.00 82.00 161 ILE A O 1
ATOM 1329 N N . ASP A 1 162 ? -3.374 13.807 12.623 1.00 81.88 162 ASP A N 1
ATOM 1330 C CA . ASP A 1 162 ? -1.976 14.237 12.499 1.00 81.88 162 ASP A CA 1
ATOM 1331 C C . ASP A 1 162 ? -1.048 13.027 12.675 1.00 81.88 162 ASP A C 1
ATOM 1333 O O . ASP A 1 162 ? -1.281 12.174 13.539 1.00 81.88 162 ASP A O 1
ATOM 1337 N N . TYR A 1 163 ? 0.035 12.962 11.895 1.00 80.69 163 TYR A N 1
ATOM 1338 C CA . TYR A 1 163 ? 1.064 11.928 12.008 1.00 80.69 163 TYR A CA 1
ATOM 1339 C C . TYR A 1 163 ? 1.606 11.773 13.443 1.00 80.69 163 TYR A C 1
ATOM 1341 O O . TYR A 1 163 ? 1.898 10.658 13.877 1.00 80.69 163 TYR A O 1
ATOM 1349 N N . ARG A 1 164 ? 1.687 12.869 14.211 1.00 83.38 164 ARG A N 1
ATOM 1350 C CA . ARG A 1 164 ? 2.111 12.884 15.622 1.00 83.38 164 ARG A CA 1
ATOM 1351 C C . ARG A 1 164 ? 1.133 12.134 16.515 1.00 83.38 164 ARG A C 1
ATOM 1353 O O . ARG A 1 164 ? 1.559 11.380 17.386 1.00 83.38 164 ARG A O 1
ATOM 1360 N N . ILE A 1 165 ? -0.165 12.313 16.271 1.00 85.12 165 ILE A N 1
ATOM 1361 C CA . ILE A 1 165 ? -1.225 11.609 16.999 1.00 85.12 165 ILE A CA 1
ATOM 1362 C C . ILE A 1 165 ? -1.135 10.119 16.670 1.00 85.12 165 ILE A C 1
ATOM 1364 O O . ILE A 1 165 ? -1.051 9.295 17.577 1.00 85.12 165 ILE A O 1
ATOM 1368 N N . VAL A 1 166 ? -1.051 9.763 15.383 1.00 87.88 166 VAL A N 1
ATOM 1369 C CA . VAL A 1 166 ? -0.945 8.358 14.944 1.00 87.88 166 VAL A CA 1
ATOM 1370 C C . VAL A 1 166 ? 0.285 7.665 15.516 1.00 87.88 166 VAL A C 1
ATOM 1372 O O . VAL A 1 166 ? 0.187 6.521 15.964 1.00 87.88 166 VAL A O 1
ATOM 1375 N N . GLY A 1 167 ? 1.431 8.347 15.537 1.00 86.44 167 GLY A N 1
ATOM 1376 C CA . GLY A 1 167 ? 2.673 7.816 16.095 1.00 86.44 167 GLY A CA 1
ATOM 1377 C C . GLY A 1 167 ? 2.568 7.452 17.580 1.00 86.44 167 GLY A C 1
ATOM 1378 O O . GLY A 1 167 ? 3.234 6.520 18.025 1.00 86.44 167 GLY A O 1
ATOM 1379 N N . GLN A 1 168 ? 1.699 8.132 18.333 1.00 89.19 168 GLN A N 1
ATOM 1380 C CA . GLN A 1 168 ? 1.462 7.881 19.759 1.00 89.19 168 GLN A CA 1
ATOM 1381 C C . GLN A 1 168 ? 0.367 6.838 20.022 1.00 89.19 168 GLN A C 1
ATOM 1383 O O . GLN A 1 168 ? 0.283 6.294 21.125 1.00 89.19 168 GLN A O 1
ATOM 1388 N N . LEU A 1 169 ? -0.475 6.530 19.030 1.00 92.19 169 LEU A N 1
ATOM 1389 C CA . LEU A 1 169 ? -1.528 5.533 19.188 1.00 92.19 169 LEU A CA 1
ATOM 1390 C C . LEU A 1 169 ? -0.939 4.128 19.328 1.00 92.19 169 LEU A C 1
ATOM 1392 O O . LEU A 1 169 ? -0.152 3.659 18.498 1.00 92.19 169 LEU A O 1
ATOM 1396 N N . HIS A 1 170 ? -1.426 3.402 20.337 1.00 93.88 170 HIS A N 1
ATOM 1397 C CA . HIS A 1 170 ? -1.221 1.963 20.416 1.00 93.88 170 HIS A CA 1
ATOM 1398 C C . HIS A 1 170 ? -1.777 1.293 19.152 1.00 93.88 170 HIS A C 1
ATOM 1400 O O . HIS A 1 170 ? -2.864 1.637 18.682 1.00 93.88 170 HIS A O 1
ATOM 1406 N N . TRP A 1 171 ? -1.069 0.291 18.628 1.00 93.88 171 TRP A N 1
ATOM 1407 C CA . TRP A 1 171 ? -1.372 -0.308 17.324 1.00 93.88 171 TRP A CA 1
ATOM 1408 C C . TRP A 1 171 ? -2.824 -0.794 17.188 1.00 93.88 171 TRP A C 1
ATOM 1410 O O . TRP A 1 171 ? -3.411 -0.661 16.122 1.00 93.88 171 TRP A O 1
ATOM 1420 N N . ARG A 1 172 ? -3.442 -1.275 18.277 1.00 94.94 172 ARG A N 1
ATOM 1421 C CA . ARG A 1 172 ? -4.865 -1.673 18.300 1.00 94.94 172 ARG A CA 1
ATOM 1422 C C . ARG A 1 172 ? -5.806 -0.545 17.867 1.00 94.94 172 ARG A C 1
ATOM 1424 O O . ARG A 1 172 ? -6.703 -0.791 17.080 1.00 94.94 172 ARG A O 1
ATOM 1431 N N . LYS A 1 173 ? -5.567 0.689 18.319 1.00 95.12 173 LYS A N 1
ATOM 1432 C CA . LYS A 1 173 ? -6.364 1.857 17.910 1.00 95.12 173 LYS A CA 1
ATOM 1433 C C . LYS A 1 173 ? -6.124 2.242 16.457 1.00 95.12 173 LYS A C 1
ATOM 1435 O O . LYS A 1 173 ? -7.028 2.725 15.791 1.00 95.12 173 LYS A O 1
ATOM 1440 N N . ARG A 1 174 ? -4.918 1.995 15.944 1.00 95.12 174 ARG A N 1
ATOM 1441 C CA . ARG A 1 174 ? -4.621 2.204 14.522 1.00 95.12 174 ARG A CA 1
ATOM 1442 C C . ARG A 1 174 ? -5.322 1.174 13.638 1.00 95.12 174 AR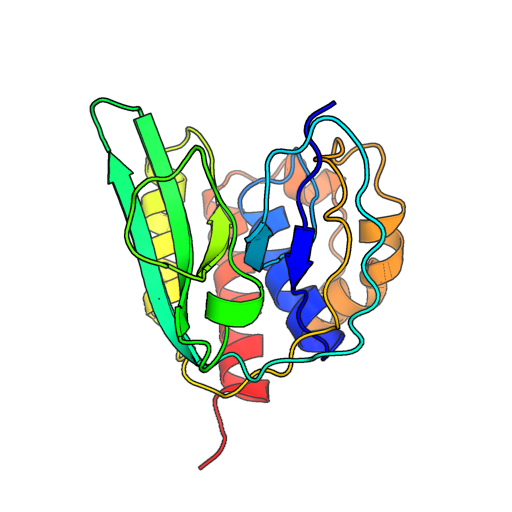G A C 1
ATOM 1444 O O . ARG A 1 174 ? -5.711 1.521 12.534 1.00 95.12 174 ARG A O 1
ATOM 1451 N N . ILE A 1 175 ? -5.536 -0.051 14.124 1.00 97.38 175 ILE A N 1
ATOM 1452 C CA . ILE A 1 175 ? -6.344 -1.055 13.413 1.00 97.38 175 ILE A CA 1
ATOM 1453 C C . ILE A 1 175 ? -7.797 -0.597 13.251 1.00 97.38 175 ILE A C 1
ATOM 1455 O O . ILE A 1 175 ? -8.342 -0.771 12.165 1.00 97.38 175 ILE A O 1
ATOM 1459 N N . ASP A 1 176 ? -8.386 0.056 14.258 1.00 95.62 176 ASP A N 1
ATOM 1460 C CA . ASP A 1 176 ? -9.732 0.642 14.136 1.00 95.62 176 ASP A CA 1
ATOM 1461 C C . ASP A 1 176 ? -9.784 1.675 12.988 1.00 95.62 176 ASP A C 1
ATOM 1463 O O . ASP A 1 176 ? -10.722 1.694 12.193 1.00 95.62 176 ASP A O 1
ATOM 1467 N N . LEU A 1 177 ? -8.735 2.494 12.842 1.00 96.44 177 LEU A N 1
ATOM 1468 C CA . LEU A 1 177 ? -8.611 3.447 11.733 1.00 96.44 177 LEU A CA 1
ATOM 1469 C C . LEU A 1 177 ? -8.403 2.741 10.387 1.00 96.44 177 LEU A C 1
ATOM 1471 O O . LEU A 1 177 ? -8.989 3.147 9.390 1.00 96.44 177 LEU A O 1
ATOM 1475 N N . VAL A 1 178 ? -7.612 1.663 10.341 1.00 97.75 178 VAL A N 1
ATOM 1476 C CA . VAL A 1 178 ? -7.452 0.858 9.119 1.00 97.75 178 VAL A CA 1
ATOM 1477 C C . VAL A 1 178 ? -8.786 0.260 8.678 1.00 97.75 178 VAL A C 1
ATOM 1479 O O . VAL A 1 178 ? -9.066 0.252 7.482 1.00 97.75 178 VAL A O 1
ATOM 1482 N N . ALA A 1 179 ? -9.614 -0.209 9.615 1.00 97.31 179 ALA A N 1
ATOM 1483 C CA . ALA A 1 179 ? -10.952 -0.709 9.309 1.00 97.31 179 ALA A CA 1
ATOM 1484 C C . ALA A 1 179 ? -11.797 0.359 8.601 1.00 97.31 179 ALA A C 1
ATOM 1486 O O . ALA A 1 179 ? -12.444 0.065 7.603 1.00 97.31 179 ALA A O 1
ATOM 1487 N N . TRP A 1 180 ? -11.719 1.607 9.067 1.00 97.00 180 TRP A N 1
ATOM 1488 C CA . TRP A 1 180 ? -12.413 2.735 8.448 1.00 97.00 180 TRP A CA 1
ATOM 1489 C C . TRP A 1 180 ? -11.937 3.010 7.018 1.00 97.00 180 TRP A C 1
ATOM 1491 O O . TRP A 1 180 ? -12.745 3.195 6.111 1.00 97.00 180 TRP A O 1
ATOM 1501 N N . VAL A 1 181 ? -10.619 2.996 6.791 1.00 97.88 181 VAL A N 1
ATOM 1502 C CA . VAL A 1 181 ? -10.058 3.187 5.444 1.00 97.88 181 VAL A CA 1
ATOM 1503 C C . VAL A 1 181 ? -10.444 2.031 4.515 1.00 97.88 181 VAL A C 1
ATOM 1505 O O . VAL A 1 181 ? -10.760 2.261 3.351 1.00 97.88 181 VAL A O 1
ATOM 1508 N N . ALA A 1 182 ? -10.452 0.795 5.016 1.00 97.56 182 ALA A N 1
ATOM 1509 C CA . ALA A 1 182 ? -10.870 -0.375 4.248 1.00 97.56 182 ALA A CA 1
ATOM 1510 C C . ALA A 1 182 ? -12.361 -0.321 3.872 1.00 97.56 182 ALA A C 1
ATOM 1512 O O . ALA A 1 182 ? -12.699 -0.582 2.721 1.00 97.56 182 ALA A O 1
ATOM 1513 N N . ASP A 1 183 ? -13.232 0.087 4.797 1.00 96.62 183 ASP A N 1
ATOM 1514 C CA . ASP A 1 183 ? -14.662 0.301 4.544 1.00 96.62 183 ASP A CA 1
ATOM 1515 C C . ASP A 1 183 ? -14.899 1.415 3.512 1.00 96.62 183 ASP A C 1
ATOM 1517 O O . ASP A 1 183 ? -15.715 1.262 2.600 1.00 96.62 183 ASP A O 1
ATOM 1521 N N . PHE A 1 184 ? -14.126 2.504 3.590 1.00 96.81 184 PHE A N 1
ATOM 1522 C CA . PHE A 1 184 ? -14.121 3.540 2.561 1.00 96.81 184 PHE A CA 1
ATOM 1523 C C . PHE A 1 184 ? -13.753 2.965 1.183 1.00 96.81 184 PHE A C 1
ATOM 1525 O O . PHE A 1 184 ? -14.445 3.250 0.203 1.00 96.81 184 PHE A O 1
ATOM 1532 N N . VAL A 1 185 ? -12.701 2.143 1.092 1.00 97.06 185 VAL A N 1
ATOM 1533 C CA . VAL A 1 185 ? -12.295 1.522 -0.179 1.00 97.06 185 VAL A CA 1
ATOM 1534 C C . VAL A 1 185 ? -13.390 0.597 -0.718 1.00 97.06 185 VAL A C 1
ATOM 1536 O O . VAL A 1 185 ? -13.762 0.708 -1.887 1.00 97.06 185 VAL A O 1
ATOM 1539 N N . ASP A 1 186 ? -13.936 -0.273 0.130 1.00 94.38 186 ASP A N 1
ATOM 1540 C CA . ASP A 1 186 ? -14.981 -1.231 -0.240 1.00 94.38 186 ASP A CA 1
ATOM 1541 C C . ASP A 1 186 ? -16.208 -0.505 -0.823 1.00 94.38 186 ASP A C 1
ATOM 1543 O O . ASP A 1 186 ? -16.605 -0.732 -1.968 1.00 94.38 186 ASP A O 1
ATOM 1547 N N . LYS A 1 187 ? -16.734 0.488 -0.095 1.00 94.38 187 LYS A N 1
ATOM 1548 C CA . LYS A 1 187 ? -17.929 1.249 -0.496 1.00 94.38 187 LYS A CA 1
ATOM 1549 C C . LYS A 1 187 ? -17.757 2.062 -1.775 1.00 94.38 187 LYS A C 1
ATOM 1551 O O . LYS A 1 187 ? -18.723 2.207 -2.518 1.00 94.38 187 LYS A O 1
ATOM 1556 N N . ASN A 1 188 ? -16.572 2.622 -2.017 1.00 94.94 188 ASN A N 1
ATOM 1557 C CA . ASN A 1 188 ? -16.368 3.584 -3.106 1.00 94.94 188 ASN A CA 1
ATOM 1558 C C . ASN A 1 188 ? -15.748 2.974 -4.370 1.00 94.94 188 ASN A C 1
ATOM 1560 O O . ASN A 1 188 ? -15.867 3.573 -5.436 1.00 94.94 188 ASN A O 1
ATOM 1564 N N . PHE A 1 189 ? -15.086 1.816 -4.272 1.00 93.56 189 PHE A N 1
ATOM 1565 C CA . PHE A 1 189 ? -14.359 1.222 -5.403 1.00 93.56 189 PHE A CA 1
ATOM 1566 C C . PHE A 1 189 ? -14.733 -0.234 -5.677 1.00 93.56 189 PHE A C 1
ATOM 1568 O O . PHE A 1 189 ? -14.710 -0.652 -6.833 1.00 93.56 189 PHE A O 1
ATOM 1575 N N . ALA A 1 190 ? -15.093 -1.007 -4.648 1.00 82.69 190 ALA A N 1
ATOM 1576 C CA . ALA A 1 190 ? -15.442 -2.416 -4.821 1.00 82.69 190 ALA A CA 1
ATOM 1577 C C . ALA A 1 190 ? -16.915 -2.624 -5.214 1.00 82.69 190 ALA A C 1
ATOM 1579 O O . ALA A 1 190 ? -17.269 -3.668 -5.763 1.00 82.69 190 ALA A O 1
ATOM 1580 N N . GLN A 1 191 ? -17.776 -1.629 -4.981 1.00 67.06 191 GLN A N 1
ATOM 1581 C CA . GLN A 1 191 ? -19.187 -1.658 -5.371 1.00 67.06 191 GLN A CA 1
ATOM 1582 C C . GLN A 1 191 ? -19.392 -1.215 -6.825 1.00 67.06 191 GLN A C 1
ATOM 1584 O O . GLN A 1 191 ? -20.015 -0.194 -7.103 1.00 67.06 191 GLN A O 1
ATOM 1589 N N . VAL A 1 192 ? -18.906 -2.019 -7.768 1.00 52.53 192 VAL A N 1
ATOM 1590 C CA . VAL A 1 192 ? -19.481 -2.057 -9.118 1.00 52.53 192 VAL A CA 1
ATOM 1591 C C . VAL A 1 192 ? -20.332 -3.324 -9.181 1.00 52.53 192 VAL A C 1
ATOM 1593 O O . VAL A 1 192 ? -19.797 -4.430 -9.235 1.00 52.53 192 VAL A O 1
ATOM 1596 N N . LYS A 1 193 ? -21.653 -3.152 -9.062 1.00 41.19 193 LYS A N 1
ATOM 1597 C CA . LYS A 1 193 ? -22.644 -4.186 -9.389 1.00 41.19 193 LYS A CA 1
ATOM 1598 C C . LYS A 1 193 ? -22.881 -4.219 -10.889 1.00 41.19 193 LYS A C 1
ATOM 1600 O O . LYS A 1 193 ? -22.955 -3.117 -11.476 1.00 41.19 193 LYS A O 1
#

Sequence (193 aa):
MRIFYGLYVQNEKLAAAFDLIRFLAEPNFFRRAHITVRGPYTTPLTINSSETFTIYPKGIDSFFDVTQRQHTVFLKCEIPGIERVWHKPDFEGKITPHITFYDGKERSLAYSLLRQLQTHNWIFPIQSTELVEVAPKAAAASLNEFQLHQETYNEILGQNIDYRIVGQLHWRKRIDLVAWVADFVDKNFAQVK